Protein AF-A0A7Y3PFP6-F1 (afdb_monomer_lite)

Foldseek 3Di:
DDDDDPDDDDPDDDDPVRVVVVVVVVVVVVVVVVVVVVVVPDDDPDPPQADDAPPVQVVVVVVVDDVPWAWDGWADFPQRWIWTDTLFKIKIKHDDVQLVHPPDIAIDIDGLQFFPAWDWDDDDQKTKIFTHGPPDDDDAADCPPPDPPDDRHLSNDSRMGIHRHPVSSVSSVVVRVVSVCSSVVDPCPPDPPDDDDPPQPDLVNLVVQLVVLVVCVVVVNDDPVRSVVSNVVSVVSNVPPDPPPDDPDDDDDDDDDDDDDDDDDDDDDDDDDDPVVVVVVVVVVVVVVVVCVVVVNDDDDPDDDDDDPDDPPVVVVVVVVVVVVPPPPD

Radius of gyration: 35.99 Å; chains: 1; bounding box: 78×104×106 Å

pLDDT: mean 72.73, std 20.76, range [34.66, 98.12]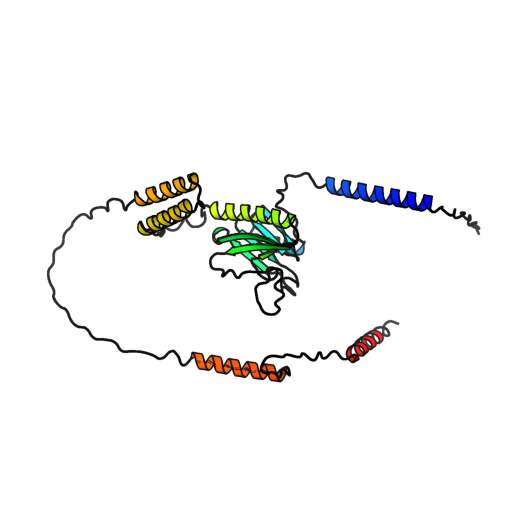

Secondary structure (DSSP, 8-state):
---------------HHHHHHHHHHHHHHHHHHHHHHHHTT--S---TTB-PPPHHHHHHHHTTSPTTPPEEEEEE-STTEEEEEESSEEEEEEEEGGGTEEEEEEEEEEEGGGEEEEEEEEETTEEEEEEEETT---PPP-TT---TT-S--TTT-TTEEEE-SHHHHHHHHHHHHHHHHHHHH----S--SS----PPPPHHHHHHHHHHHHHHHHTTSS-HHHHHHHHHHHHHHHHSPPP-PPP------------------PPPP---SSHHHHHHHHHHHHHHHHHHHHTT----SS---------TTHHHHHHHHHHGGGSS--

Structure (mmCIF, N/CA/C/O backbone):
data_AF-A0A7Y3PFP6-F1
#
_entry.id   AF-A0A7Y3PFP6-F1
#
loop_
_atom_site.group_PDB
_atom_site.id
_atom_site.type_symbol
_atom_site.label_atom_id
_atom_site.label_alt_id
_atom_site.label_comp_id
_atom_site.label_asym_id
_atom_site.label_entity_id
_atom_site.label_seq_id
_atom_site.pdbx_PDB_ins_code
_atom_site.Cartn_x
_atom_site.Cartn_y
_atom_site.Cartn_z
_atom_site.occupancy
_atom_site.B_iso_or_equiv
_atom_site.auth_seq_id
_atom_site.auth_comp_id
_atom_site.auth_asym_id
_atom_site.auth_atom_id
_atom_site.pdbx_PDB_model_num
ATOM 1 N N . MET A 1 1 ? 16.458 -67.294 -34.641 1.00 42.53 1 MET A N 1
ATOM 2 C CA . MET A 1 1 ? 17.423 -66.334 -35.210 1.00 42.53 1 MET A CA 1
ATOM 3 C C . MET A 1 1 ? 16.685 -65.600 -36.308 1.00 42.53 1 MET A C 1
ATOM 5 O O . MET A 1 1 ? 16.543 -66.150 -37.386 1.00 42.53 1 MET A O 1
ATOM 9 N N . GLU A 1 2 ? 16.108 -64.443 -35.994 1.00 51.88 2 GLU A N 1
ATOM 10 C CA . GLU A 1 2 ? 15.488 -63.566 -36.992 1.00 51.88 2 GLU A CA 1
ATOM 11 C C . GLU A 1 2 ? 16.403 -62.359 -37.168 1.00 51.88 2 GLU A C 1
ATOM 13 O O . GLU A 1 2 ? 16.615 -61.565 -36.251 1.00 51.88 2 GLU A O 1
ATOM 18 N N . GLU A 1 3 ? 17.011 -62.309 -38.342 1.00 61.97 3 GLU A N 1
ATOM 19 C CA . GLU A 1 3 ? 17.944 -61.295 -38.799 1.00 61.97 3 GLU A CA 1
ATOM 20 C C . GLU A 1 3 ? 17.140 -60.043 -39.178 1.00 61.97 3 GLU A C 1
ATOM 22 O O . GLU A 1 3 ? 16.436 -60.010 -40.187 1.00 61.97 3 GLU A O 1
ATOM 27 N N . ARG A 1 4 ? 17.168 -59.015 -38.321 1.00 58.41 4 ARG A N 1
ATOM 28 C CA . ARG A 1 4 ? 16.571 -57.711 -38.630 1.00 58.41 4 ARG A CA 1
ATOM 29 C C . ARG A 1 4 ? 17.522 -56.941 -39.538 1.00 58.41 4 ARG A C 1
ATOM 31 O O . ARG A 1 4 ? 18.512 -56.387 -39.075 1.00 58.41 4 ARG A O 1
ATOM 38 N N . THR A 1 5 ? 17.190 -56.888 -40.820 1.00 66.69 5 THR A N 1
ATOM 39 C CA . THR A 1 5 ? 17.803 -55.987 -41.797 1.00 66.69 5 THR A CA 1
ATOM 40 C C . THR A 1 5 ? 17.493 -54.535 -41.427 1.00 66.69 5 THR A C 1
ATOM 42 O O . THR A 1 5 ? 16.340 -54.102 -41.508 1.00 66.69 5 THR A O 1
ATOM 45 N N . GLU A 1 6 ? 18.510 -53.782 -41.007 1.00 60.59 6 GLU A N 1
ATOM 46 C CA . GLU A 1 6 ? 18.436 -52.329 -40.849 1.00 60.59 6 GLU A CA 1
ATOM 47 C C . GLU A 1 6 ? 18.227 -51.682 -42.223 1.00 60.59 6 GLU A C 1
ATOM 49 O O . GLU A 1 6 ? 19.121 -51.641 -43.065 1.00 60.59 6 GLU A O 1
ATOM 54 N N . ALA A 1 7 ? 17.012 -51.188 -42.464 1.00 64.31 7 ALA A N 1
ATOM 55 C CA . ALA A 1 7 ? 16.717 -50.358 -43.619 1.00 64.31 7 ALA A CA 1
ATOM 56 C C . ALA A 1 7 ? 17.412 -48.999 -43.443 1.00 64.31 7 ALA A C 1
ATOM 58 O O . ALA A 1 7 ? 17.026 -48.182 -42.603 1.00 64.31 7 ALA A O 1
ATOM 59 N N . GLU A 1 8 ? 18.451 -48.769 -44.238 1.00 61.53 8 GLU A N 1
ATOM 60 C CA . GLU A 1 8 ? 19.195 -47.517 -44.287 1.00 61.53 8 GLU A CA 1
ATOM 61 C C . GLU A 1 8 ? 18.299 -46.407 -44.860 1.00 61.53 8 GLU A C 1
ATOM 63 O O . GLU A 1 8 ? 18.022 -46.348 -46.057 1.00 61.53 8 GLU A O 1
ATOM 68 N N . ILE A 1 9 ? 17.787 -45.531 -43.990 1.00 69.00 9 ILE A N 1
ATOM 69 C CA . ILE A 1 9 ? 16.975 -44.380 -44.399 1.00 69.00 9 ILE A CA 1
ATOM 70 C C . ILE A 1 9 ? 17.924 -43.301 -44.946 1.00 69.00 9 ILE A C 1
ATOM 72 O O . ILE A 1 9 ? 18.701 -42.731 -44.168 1.00 69.00 9 ILE A O 1
ATOM 76 N N . PRO A 1 10 ? 17.864 -42.951 -46.245 1.00 67.88 10 PRO A N 1
ATOM 77 C CA . PRO A 1 10 ? 18.730 -41.924 -46.801 1.00 67.88 10 PRO A CA 1
ATOM 78 C C . PRO A 1 10 ? 18.393 -40.569 -46.173 1.00 67.88 10 PRO A C 1
ATOM 80 O O . PRO A 1 10 ? 17.305 -40.013 -46.350 1.00 67.88 10 PRO A O 1
ATOM 83 N N . ARG A 1 11 ? 19.352 -40.011 -45.427 1.00 72.44 11 ARG A N 1
ATOM 84 C CA . ARG A 1 11 ? 19.249 -38.663 -44.860 1.00 72.44 11 ARG A CA 1
ATOM 85 C C . ARG A 1 11 ? 19.341 -37.641 -45.988 1.00 72.44 11 ARG A C 1
ATOM 87 O O . ARG A 1 11 ? 20.427 -37.218 -46.381 1.00 72.44 11 ARG A O 1
ATOM 94 N N . ARG A 1 12 ? 18.184 -37.237 -46.513 1.00 83.25 12 ARG A N 1
ATOM 95 C CA . ARG A 1 12 ? 18.066 -36.147 -47.486 1.00 83.25 12 ARG A CA 1
ATOM 96 C C . ARG A 1 12 ? 18.705 -34.881 -46.902 1.00 83.25 12 ARG A C 1
ATOM 98 O O . ARG A 1 12 ? 18.262 -34.372 -45.874 1.00 83.25 12 ARG A O 1
ATOM 105 N N . ARG A 1 13 ? 19.754 -34.370 -47.558 1.00 82.94 13 ARG A N 1
ATOM 106 C CA . ARG A 1 13 ? 20.338 -33.062 -47.230 1.00 82.94 13 ARG A CA 1
ATOM 107 C C . ARG A 1 13 ? 19.332 -31.979 -47.604 1.00 82.94 13 ARG A C 1
ATOM 109 O O . ARG A 1 13 ? 19.091 -31.747 -48.785 1.00 82.94 13 ARG A O 1
ATOM 116 N N . MET A 1 14 ? 18.746 -31.346 -46.594 1.00 88.06 14 MET A N 1
ATOM 117 C CA . MET A 1 14 ? 17.908 -30.170 -46.790 1.00 88.06 14 MET A CA 1
ATOM 118 C C . MET A 1 14 ? 18.752 -28.997 -47.278 1.00 88.06 14 MET A C 1
ATOM 120 O O . MET A 1 14 ? 19.901 -28.806 -46.871 1.00 88.06 14 MET A O 1
ATOM 124 N N . THR A 1 15 ? 18.158 -28.200 -48.149 1.00 92.31 15 THR A N 1
ATOM 125 C CA . THR A 1 15 ? 18.741 -26.956 -48.631 1.00 92.31 15 THR A CA 1
ATOM 126 C C . THR A 1 15 ? 18.547 -25.838 -47.600 1.00 92.31 15 THR A C 1
ATOM 128 O O . THR A 1 15 ? 17.650 -25.870 -46.754 1.00 92.31 15 THR A O 1
ATOM 131 N N . TRP A 1 16 ? 19.387 -24.804 -47.662 1.00 81.88 16 TRP A N 1
ATOM 132 C CA . TRP A 1 16 ? 19.320 -23.669 -46.732 1.00 81.88 16 TRP A CA 1
ATOM 133 C C . TRP A 1 16 ? 17.987 -22.904 -46.772 1.00 81.88 16 TRP A C 1
ATOM 135 O O . TRP A 1 16 ? 17.598 -22.302 -45.769 1.00 81.88 16 TRP A O 1
ATOM 145 N N . SER A 1 17 ? 17.278 -22.916 -47.904 1.00 87.06 17 SER A N 1
ATOM 146 C CA . SER A 1 17 ? 15.945 -22.317 -48.027 1.00 87.06 17 SER A CA 1
ATOM 147 C C . SER A 1 17 ? 14.877 -23.125 -47.283 1.00 87.06 17 SER A C 1
ATOM 149 O O . SER A 1 17 ? 14.038 -22.520 -46.616 1.00 87.06 17 SER A O 1
ATOM 151 N N . GLU A 1 18 ? 14.949 -24.460 -47.313 1.00 91.56 18 GLU A N 1
ATOM 152 C CA . GLU A 1 18 ? 14.046 -25.353 -46.566 1.00 91.56 18 GLU A CA 1
ATOM 153 C C . GLU A 1 18 ? 14.220 -25.163 -45.048 1.00 91.56 18 GLU A C 1
ATOM 155 O O . GLU A 1 18 ? 13.238 -24.960 -44.334 1.00 91.56 18 GLU A O 1
ATOM 160 N N . ILE A 1 19 ? 15.467 -25.080 -44.565 1.00 88.69 19 ILE A N 1
ATOM 161 C CA . ILE A 1 19 ? 15.767 -24.837 -43.140 1.00 88.69 19 ILE A CA 1
ATOM 162 C C . ILE A 1 19 ? 15.199 -23.485 -42.670 1.00 88.69 19 ILE A C 1
ATOM 164 O O . ILE A 1 19 ? 14.661 -23.374 -41.565 1.00 88.69 19 ILE A O 1
ATOM 168 N N . ARG A 1 20 ? 15.293 -22.430 -43.495 1.00 87.31 20 ARG A N 1
ATOM 169 C CA . ARG A 1 20 ? 14.733 -21.109 -43.151 1.00 87.31 20 ARG A CA 1
ATOM 170 C C . ARG A 1 20 ? 13.206 -21.100 -43.143 1.00 87.31 20 ARG A C 1
ATOM 172 O O . ARG A 1 20 ? 12.628 -20.428 -42.288 1.00 87.31 20 ARG A O 1
ATOM 179 N N . ALA A 1 21 ? 12.561 -21.814 -44.064 1.00 86.25 21 ALA A N 1
ATOM 180 C CA . ALA A 1 21 ? 11.105 -21.930 -44.096 1.00 86.25 21 ALA A CA 1
ATOM 181 C C . ALA A 1 21 ? 10.583 -22.641 -42.837 1.00 86.25 21 ALA A C 1
ATOM 183 O O . ALA A 1 21 ? 9.699 -22.116 -42.160 1.00 86.25 21 ALA A O 1
ATOM 184 N N . GLU A 1 22 ? 11.222 -23.746 -42.447 1.00 86.06 22 GLU A N 1
ATOM 185 C CA . GLU A 1 22 ? 10.849 -24.517 -41.258 1.00 86.06 22 GLU A CA 1
ATOM 186 C C . GLU A 1 22 ? 11.026 -23.708 -39.957 1.00 86.06 22 GLU A C 1
ATOM 188 O O . GLU A 1 22 ? 10.175 -23.732 -39.066 1.00 86.06 22 GLU A O 1
ATOM 193 N N . GLN A 1 23 ? 12.103 -22.920 -39.849 1.00 85.50 23 GLN A N 1
ATOM 194 C CA . GLN A 1 23 ? 12.320 -22.015 -38.712 1.00 85.50 23 GLN A CA 1
ATOM 195 C C . GLN A 1 23 ? 11.260 -20.904 -38.643 1.00 85.50 23 GLN A C 1
ATOM 197 O O . GLN A 1 23 ? 10.806 -20.544 -37.553 1.00 85.50 23 GLN A O 1
ATOM 202 N N . LYS A 1 24 ? 10.831 -20.368 -39.795 1.00 86.38 24 LYS A N 1
ATOM 203 C CA . LYS A 1 24 ? 9.794 -19.328 -39.864 1.00 86.38 24 LYS A CA 1
ATOM 204 C C . LYS A 1 24 ? 8.427 -19.871 -39.438 1.00 86.38 24 LYS A C 1
ATOM 206 O O . LYS A 1 24 ? 7.719 -19.197 -38.691 1.00 86.38 24 LYS A O 1
ATOM 211 N N . GLU A 1 25 ? 8.090 -21.092 -39.844 1.00 78.75 25 GLU A N 1
ATOM 212 C CA . GLU A 1 25 ? 6.840 -21.765 -39.477 1.00 78.75 25 GLU A CA 1
ATOM 213 C C . GLU A 1 25 ? 6.802 -22.129 -37.983 1.00 78.75 25 GLU A C 1
ATOM 215 O O . GLU A 1 25 ? 5.852 -21.780 -37.276 1.00 78.75 25 GLU A O 1
ATOM 220 N N . LYS A 1 26 ? 7.899 -22.688 -37.451 1.00 78.75 26 LYS A N 1
ATOM 221 C CA . LYS A 1 26 ? 8.061 -22.948 -36.008 1.00 78.75 26 LYS A CA 1
ATOM 222 C C . LYS A 1 26 ? 7.987 -21.664 -35.172 1.00 78.75 26 LYS A C 1
ATOM 224 O O . LYS A 1 26 ? 7.444 -21.671 -34.065 1.00 78.75 26 LYS A O 1
ATOM 229 N N . GLY A 1 27 ? 8.495 -20.546 -35.695 1.00 71.62 27 GLY A N 1
ATOM 230 C CA . GLY A 1 27 ? 8.395 -19.230 -35.061 1.00 71.62 27 GLY A CA 1
ATOM 231 C C . GLY A 1 27 ? 6.968 -18.669 -35.030 1.00 71.62 27 GLY A C 1
ATOM 232 O O . GLY A 1 27 ? 6.565 -18.088 -34.019 1.00 71.62 27 GLY A O 1
ATOM 233 N N . ALA A 1 28 ? 6.191 -18.867 -36.099 1.00 68.69 28 ALA A N 1
ATOM 234 C CA . ALA A 1 28 ? 4.804 -18.412 -36.193 1.00 68.69 28 ALA A CA 1
ATOM 235 C C . ALA A 1 28 ? 3.872 -19.194 -35.250 1.00 68.69 28 ALA A C 1
ATOM 237 O O . ALA A 1 28 ? 3.124 -18.581 -34.486 1.00 68.69 28 ALA A O 1
ATOM 238 N N . ALA A 1 29 ? 3.998 -20.525 -35.201 1.00 67.06 29 ALA A N 1
ATOM 239 C CA . ALA A 1 29 ? 3.215 -21.378 -34.299 1.00 67.06 29 ALA A CA 1
ATOM 240 C C . ALA A 1 29 ? 3.488 -21.084 -32.808 1.00 67.06 29 ALA A C 1
ATOM 242 O O . ALA A 1 29 ? 2.594 -21.137 -31.964 1.00 67.06 29 ALA A O 1
ATOM 243 N N . LYS A 1 30 ? 4.726 -20.699 -32.464 1.00 63.59 30 LYS A N 1
ATOM 244 C CA . LYS A 1 30 ? 5.101 -20.339 -31.084 1.00 63.59 30 LYS A CA 1
ATOM 245 C C . LYS A 1 30 ? 4.590 -18.957 -30.654 1.00 63.59 30 LYS A C 1
ATOM 247 O O . LYS A 1 30 ? 4.540 -18.679 -29.454 1.00 63.59 30 LYS A O 1
ATOM 252 N N . ARG A 1 31 ? 4.237 -18.087 -31.609 1.00 59.62 31 ARG A N 1
ATOM 253 C CA . ARG A 1 31 ? 3.611 -16.782 -31.346 1.00 59.62 31 ARG A CA 1
ATOM 254 C C . ARG A 1 31 ? 2.101 -16.922 -31.154 1.00 59.62 31 ARG A C 1
ATOM 256 O O . ARG A 1 31 ? 1.605 -16.456 -30.135 1.00 59.62 31 ARG A O 1
ATOM 263 N N . SER A 1 32 ? 1.411 -17.671 -32.017 1.00 58.59 32 SER A N 1
ATOM 264 C CA . SER A 1 32 ? -0.041 -17.878 -31.887 1.00 58.59 32 SER A CA 1
ATOM 265 C C . SER A 1 32 ? -0.432 -18.605 -30.593 1.00 58.59 32 SER A C 1
ATOM 267 O O . SER A 1 32 ? -1.396 -18.216 -29.939 1.00 58.59 32 SER A O 1
ATOM 269 N N . GLY A 1 33 ? 0.366 -19.581 -30.139 1.00 49.84 33 GLY A N 1
ATOM 270 C CA . GLY A 1 33 ? 0.132 -20.257 -28.856 1.00 49.84 33 GLY A CA 1
ATOM 271 C C . GLY A 1 33 ? 0.347 -19.370 -27.620 1.00 49.84 33 GLY A C 1
ATOM 272 O O . GLY A 1 33 ? -0.200 -19.652 -26.556 1.00 49.84 33 GLY A O 1
ATOM 273 N N . ARG A 1 34 ? 1.127 -18.284 -27.735 1.00 51.72 34 ARG A N 1
ATOM 274 C CA . ARG A 1 34 ? 1.372 -17.344 -26.628 1.00 51.72 34 ARG A CA 1
ATOM 275 C C . ARG A 1 34 ? 0.263 -16.296 -26.515 1.00 51.72 34 ARG A C 1
ATOM 277 O O . ARG A 1 34 ? -0.056 -15.890 -25.402 1.00 51.72 34 ARG A O 1
ATOM 284 N N . ASP A 1 35 ? -0.339 -15.918 -27.640 1.00 53.06 35 ASP A N 1
ATOM 285 C CA . ASP A 1 35 ? -1.482 -15.003 -27.676 1.00 53.06 35 ASP A CA 1
ATOM 286 C C . ASP A 1 35 ? -2.789 -15.709 -27.276 1.00 53.06 35 ASP A C 1
ATOM 288 O O . ASP A 1 35 ? -3.567 -15.149 -26.507 1.00 53.06 35 ASP A O 1
ATOM 292 N N . ALA A 1 36 ? -2.979 -16.979 -27.658 1.00 53.69 36 ALA A N 1
ATOM 293 C CA . ALA A 1 36 ? -4.124 -17.780 -27.210 1.00 53.69 36 ALA A CA 1
ATOM 294 C C . ALA A 1 36 ? -4.108 -18.026 -25.688 1.00 53.69 36 ALA A C 1
ATOM 296 O O . ALA A 1 36 ? -5.114 -17.818 -25.014 1.00 53.69 36 ALA A O 1
ATOM 297 N N . LYS A 1 37 ? -2.938 -18.336 -25.107 1.00 46.47 37 LYS A N 1
ATOM 298 C CA . LYS A 1 37 ? -2.791 -18.520 -23.650 1.00 46.47 37 LYS A CA 1
ATOM 299 C C . LYS A 1 37 ? -2.910 -17.213 -22.846 1.00 46.47 37 LYS A C 1
ATOM 301 O O . LYS A 1 37 ? -3.028 -17.252 -21.627 1.00 46.47 37 LYS A O 1
ATOM 306 N N . ARG A 1 38 ? -2.859 -16.054 -23.515 1.00 44.97 38 ARG A N 1
ATOM 307 C CA . ARG A 1 38 ? -3.069 -14.726 -22.916 1.00 44.97 38 ARG A CA 1
ATOM 308 C C . ARG A 1 38 ? -4.539 -14.292 -22.958 1.00 44.97 38 ARG A C 1
ATOM 310 O O . ARG A 1 38 ? -4.932 -13.469 -22.139 1.00 44.97 38 ARG A O 1
ATOM 317 N N . ALA A 1 39 ? -5.332 -14.835 -23.879 1.00 48.38 39 ALA A N 1
ATOM 318 C CA . ALA A 1 39 ? -6.749 -14.508 -24.025 1.00 48.38 39 ALA A CA 1
ATOM 319 C C . ALA A 1 39 ? -7.667 -15.327 -23.097 1.00 48.38 39 ALA A C 1
ATOM 321 O O . ALA A 1 39 ? -8.763 -14.879 -22.784 1.00 48.38 39 ALA A O 1
ATOM 322 N N . GLU A 1 40 ? -7.222 -16.488 -22.610 1.00 43.12 40 GLU A N 1
ATOM 323 C CA . GLU A 1 40 ? -8.070 -17.415 -21.836 1.00 43.12 40 GLU A CA 1
ATOM 324 C C . GLU A 1 40 ? -8.159 -17.100 -20.324 1.00 43.12 40 GLU A C 1
ATOM 326 O O . GLU A 1 40 ? -8.869 -17.774 -19.589 1.00 43.12 40 GLU A O 1
ATOM 331 N N . HIS A 1 41 ? -7.486 -16.047 -19.845 1.00 47.38 41 HIS A N 1
ATOM 332 C CA . HIS A 1 41 ? -7.503 -15.602 -18.438 1.00 47.38 41 HIS A CA 1
ATOM 333 C C . HIS A 1 41 ? -8.266 -14.281 -18.229 1.00 47.38 41 HIS A C 1
ATOM 335 O O . HIS A 1 41 ? -7.932 -13.490 -17.351 1.00 47.38 41 HIS A O 1
ATOM 341 N N . VAL A 1 42 ? -9.270 -14.005 -19.063 1.00 46.66 42 VAL A N 1
ATOM 342 C CA . VAL A 1 42 ? -10.082 -12.783 -18.967 1.00 46.66 42 VAL A CA 1
ATOM 343 C C . VAL A 1 42 ? -11.559 -13.162 -18.984 1.00 46.66 42 VAL A C 1
ATOM 345 O O . VAL A 1 42 ? -12.235 -12.973 -19.986 1.00 46.66 42 VAL A O 1
ATOM 348 N N . ASN A 1 43 ? -12.046 -13.762 -17.895 1.00 41.59 43 ASN A N 1
ATOM 349 C CA . ASN A 1 43 ? -13.471 -13.748 -17.550 1.00 41.59 43 ASN A CA 1
ATOM 350 C C . ASN A 1 43 ? -13.712 -14.181 -16.096 1.00 41.59 43 ASN A C 1
ATOM 352 O O . ASN A 1 43 ? -13.980 -15.341 -15.799 1.00 41.59 43 ASN A O 1
ATOM 356 N N . ALA A 1 44 ? -13.629 -13.203 -15.204 1.00 39.97 44 ALA A N 1
ATOM 357 C CA . ALA A 1 44 ? -14.559 -12.950 -14.108 1.00 39.97 44 ALA A CA 1
ATOM 358 C C . ALA A 1 44 ? -14.326 -11.486 -13.708 1.00 39.97 44 ALA A C 1
ATOM 360 O O . ALA A 1 44 ? -13.251 -10.954 -13.984 1.00 39.97 44 ALA A O 1
ATOM 361 N N . GLU A 1 45 ? -15.297 -10.817 -13.098 1.00 45.28 45 GLU A N 1
ATOM 362 C CA . GLU A 1 45 ? -15.131 -9.475 -12.525 1.00 45.28 45 GLU A CA 1
ATOM 363 C C . GLU A 1 45 ? -14.151 -9.464 -11.329 1.00 45.28 45 GLU A C 1
ATOM 365 O O . GLU A 1 45 ? -14.480 -9.077 -10.209 1.00 45.28 45 GLU A O 1
ATOM 370 N N . GLU A 1 46 ? -12.913 -9.904 -11.536 1.00 51.59 46 GLU A N 1
ATOM 371 C CA . GLU A 1 46 ? -11.813 -9.609 -10.640 1.00 51.59 46 GLU A CA 1
ATOM 372 C C . GLU A 1 46 ? -11.539 -8.118 -10.768 1.00 51.59 46 GLU A C 1
ATOM 374 O O . GLU A 1 46 ? -11.067 -7.623 -11.795 1.00 51.59 46 GLU A O 1
ATOM 379 N N . SER A 1 47 ? -11.854 -7.381 -9.706 1.00 57.81 47 SER A N 1
ATOM 380 C CA . SER A 1 47 ? -11.337 -6.031 -9.547 1.00 57.81 47 SER A CA 1
ATOM 381 C C . SER A 1 47 ? -9.834 -6.070 -9.863 1.00 57.81 47 SER A C 1
ATOM 383 O O . SER A 1 47 ? -9.128 -6.877 -9.253 1.00 57.81 47 SER A O 1
ATOM 385 N N . PRO A 1 48 ? -9.306 -5.208 -10.756 1.00 68.88 48 PRO A N 1
ATOM 386 C CA . PRO A 1 48 ? -7.902 -5.234 -11.210 1.00 68.88 48 PRO A CA 1
ATOM 387 C C . PRO A 1 48 ? -6.872 -5.028 -10.081 1.00 68.88 48 PRO A C 1
ATOM 389 O O . PRO A 1 48 ? -5.664 -4.983 -10.310 1.00 68.88 48 PRO A O 1
ATOM 392 N N . LEU A 1 49 ? -7.366 -4.878 -8.856 1.00 82.31 49 LEU A N 1
ATOM 393 C CA . LEU A 1 49 ? -6.661 -4.671 -7.613 1.00 82.31 49 LEU A CA 1
ATOM 394 C C . LEU A 1 49 ? -6.426 -5.952 -6.813 1.00 82.31 49 LEU A C 1
ATOM 396 O O . LEU A 1 49 ? -5.777 -5.862 -5.777 1.00 82.31 49 LEU A O 1
ATOM 400 N N . VAL A 1 50 ? -6.916 -7.118 -7.246 1.00 89.19 50 VAL A N 1
ATOM 401 C CA . VAL A 1 50 ? -6.640 -8.402 -6.587 1.00 89.19 50 VAL A CA 1
ATOM 402 C C . VAL A 1 50 ? -5.719 -9.230 -7.474 1.00 89.19 50 VAL A C 1
ATOM 404 O O . VAL A 1 50 ? -6.131 -9.844 -8.447 1.00 89.19 50 VAL A O 1
ATOM 407 N N . VAL A 1 51 ? -4.435 -9.226 -7.133 1.00 89.25 51 VAL A N 1
ATOM 408 C CA . VAL A 1 51 ? -3.385 -9.996 -7.799 1.00 89.25 51 VAL A CA 1
ATOM 409 C C . VAL A 1 51 ? -2.852 -11.040 -6.825 1.00 89.25 51 VAL A C 1
ATOM 411 O O . VAL A 1 51 ? -2.629 -10.746 -5.650 1.00 89.25 51 VAL A O 1
ATOM 414 N N . THR A 1 52 ? -2.592 -12.251 -7.318 1.00 91.62 52 THR A N 1
ATOM 415 C CA . THR A 1 52 ? -1.943 -13.314 -6.538 1.00 91.62 52 THR A CA 1
ATOM 416 C C . THR A 1 52 ? -0.552 -12.873 -6.074 1.00 91.62 52 THR A C 1
ATOM 418 O O . THR A 1 52 ? 0.322 -12.521 -6.880 1.00 91.62 52 THR A O 1
ATOM 421 N N . LEU A 1 53 ? -0.328 -12.885 -4.760 1.00 94.31 53 LEU A N 1
ATOM 422 C CA . LEU A 1 53 ? 0.983 -12.642 -4.170 1.00 94.31 53 LEU A CA 1
ATOM 423 C C . LEU A 1 53 ? 1.860 -13.902 -4.316 1.00 94.31 53 LEU A C 1
ATOM 425 O O . LEU A 1 53 ? 1.356 -14.999 -4.536 1.00 94.31 53 LEU A O 1
ATOM 429 N N . PRO A 1 54 ? 3.196 -13.792 -4.212 1.00 93.50 54 PRO A N 1
ATOM 430 C CA . PRO A 1 54 ? 4.052 -14.973 -4.109 1.00 93.50 54 PRO A CA 1
ATOM 431 C C . PRO A 1 54 ? 3.601 -15.887 -2.958 1.00 93.50 54 PRO A C 1
ATOM 433 O O . PRO A 1 54 ? 3.316 -15.371 -1.881 1.00 93.50 54 PRO A O 1
ATOM 436 N N . ASP A 1 55 ? 3.638 -17.211 -3.139 1.00 94.31 55 ASP A N 1
ATOM 437 C CA . ASP A 1 55 ? 3.066 -18.209 -2.209 1.00 94.31 55 ASP A CA 1
ATOM 438 C C . ASP A 1 55 ? 3.410 -17.959 -0.739 1.00 94.31 55 ASP A C 1
ATOM 440 O O . ASP A 1 55 ? 2.580 -18.072 0.154 1.00 94.31 55 ASP A O 1
ATOM 444 N N . LYS A 1 56 ? 4.658 -17.570 -0.470 1.00 93.62 56 LYS A N 1
ATOM 445 C CA . LYS A 1 56 ? 5.121 -17.337 0.900 1.00 93.62 56 LYS A CA 1
ATOM 446 C C . LYS A 1 56 ? 4.573 -16.049 1.525 1.00 93.62 56 LYS A C 1
ATOM 448 O O . LYS A 1 56 ? 4.541 -15.939 2.751 1.00 93.62 56 LYS A O 1
ATOM 453 N N . LEU A 1 57 ? 4.220 -15.060 0.704 1.00 95.06 57 LEU A N 1
ATOM 454 C CA . LEU A 1 57 ? 3.498 -13.871 1.150 1.00 95.06 57 LEU A CA 1
ATOM 455 C C . LEU A 1 57 ? 2.015 -14.185 1.341 1.00 95.06 57 LEU A C 1
ATOM 457 O O . LEU A 1 57 ? 1.486 -13.740 2.347 1.00 95.06 57 LEU A O 1
ATOM 461 N N . GLU A 1 58 ? 1.387 -14.983 0.466 1.00 96.62 58 GLU A N 1
ATOM 462 C CA . GLU A 1 58 ? -0.002 -15.446 0.671 1.00 96.62 58 GLU A CA 1
ATOM 463 C C . GLU A 1 58 ? -0.117 -16.224 1.988 1.00 96.62 58 GLU A C 1
ATOM 465 O O . GLU A 1 58 ? -0.852 -15.813 2.870 1.00 96.62 58 GLU A O 1
ATOM 470 N N . GLN A 1 59 ? 0.748 -17.218 2.226 1.00 96.19 59 GLN A N 1
ATOM 471 C CA . GLN A 1 59 ? 0.800 -17.944 3.508 1.00 96.19 59 GLN A CA 1
ATOM 472 C C . GLN A 1 59 ? 1.003 -17.027 4.722 1.00 96.19 59 GLN A C 1
ATOM 474 O O . GLN A 1 59 ? 0.602 -17.346 5.841 1.00 96.19 59 GLN A O 1
ATOM 479 N N . THR A 1 60 ? 1.703 -15.907 4.532 1.00 96.06 60 THR A N 1
ATOM 480 C CA . THR A 1 60 ? 1.873 -14.920 5.598 1.00 96.06 60 THR A CA 1
ATOM 481 C C . THR A 1 60 ? 0.606 -14.108 5.794 1.00 96.06 60 THR A C 1
ATOM 483 O O . THR A 1 60 ? 0.212 -13.917 6.936 1.00 96.06 60 THR A O 1
ATOM 486 N N . LEU A 1 61 ? -0.016 -13.653 4.709 1.00 97.25 61 LEU A N 1
ATOM 487 C CA . LEU A 1 61 ? -1.270 -12.920 4.736 1.00 97.25 61 LEU A CA 1
ATOM 488 C C . LEU A 1 61 ? -2.370 -13.761 5.388 1.00 97.25 61 LEU A C 1
ATOM 490 O O . LEU A 1 61 ? -2.970 -13.301 6.350 1.00 97.25 61 LEU A O 1
ATOM 494 N N . ASP A 1 62 ? -2.548 -15.007 4.957 1.00 97.12 62 ASP A N 1
ATOM 495 C CA . ASP A 1 62 ? -3.558 -15.931 5.483 1.00 97.12 62 ASP A CA 1
ATOM 496 C C . ASP A 1 62 ? -3.411 -16.148 6.995 1.00 97.12 62 ASP A C 1
ATOM 498 O O . ASP A 1 62 ? -4.398 -16.202 7.720 1.00 97.12 62 ASP A O 1
ATOM 502 N N . GLY A 1 63 ? -2.172 -16.212 7.498 1.00 97.12 63 GLY A N 1
ATOM 503 C CA . GLY A 1 63 ? -1.900 -16.329 8.933 1.00 97.12 63 GLY A CA 1
ATOM 504 C C . GLY A 1 63 ? -2.089 -15.034 9.734 1.00 97.12 63 GLY A C 1
ATOM 505 O O . GLY A 1 63 ? -2.048 -15.080 10.961 1.00 97.12 63 GLY A O 1
ATOM 506 N N . LEU A 1 64 ? -2.244 -13.885 9.069 1.00 97.00 64 LEU A N 1
ATOM 507 C CA . LEU A 1 64 ? -2.473 -12.583 9.703 1.00 97.00 64 LEU A CA 1
ATOM 508 C C . LEU A 1 64 ? -3.948 -12.187 9.731 1.00 97.00 64 LEU A C 1
ATOM 510 O O . LEU A 1 64 ? -4.320 -11.384 10.590 1.00 97.00 64 LEU A O 1
ATOM 514 N N . LEU A 1 65 ? -4.753 -12.690 8.793 1.00 97.75 65 LEU A N 1
ATOM 515 C CA . LEU A 1 65 ? -6.165 -12.340 8.672 1.00 97.75 65 LEU A CA 1
ATOM 516 C C . LEU A 1 65 ? -6.964 -12.873 9.864 1.00 97.75 65 LEU A C 1
ATOM 518 O O . LEU A 1 65 ? -6.856 -14.041 10.240 1.00 97.75 65 LEU A O 1
ATOM 522 N N . ALA A 1 66 ? -7.781 -12.007 10.458 1.00 95.75 66 ALA A N 1
ATOM 523 C CA . ALA A 1 66 ? -8.753 -12.432 11.453 1.00 95.75 66 ALA A CA 1
ATOM 524 C C . ALA A 1 66 ? -9.873 -13.260 10.787 1.00 95.75 66 ALA A C 1
ATOM 526 O O . ALA A 1 66 ? -10.149 -13.085 9.596 1.00 95.75 66 ALA A O 1
ATOM 527 N N . PRO A 1 67 ? -10.562 -14.146 11.528 1.00 96.19 67 PRO A N 1
ATOM 528 C CA . PRO A 1 67 ? -11.714 -14.863 10.993 1.00 96.19 67 PRO A CA 1
ATOM 529 C C . PRO A 1 67 ? -12.769 -13.892 10.448 1.00 96.19 67 PRO A C 1
ATOM 531 O O . PRO A 1 67 ? -13.270 -13.042 11.180 1.00 96.19 67 PRO A O 1
ATOM 534 N N . GLY A 1 68 ? -13.101 -14.023 9.162 1.00 94.75 68 GLY A N 1
ATOM 535 C CA . GLY A 1 68 ? -14.068 -13.155 8.482 1.00 94.75 68 GLY A CA 1
ATOM 536 C C . GLY A 1 68 ? -13.518 -11.811 7.989 1.00 94.75 68 GLY A C 1
ATOM 537 O O . GLY A 1 68 ? -14.283 -11.052 7.405 1.00 94.75 68 GLY A O 1
ATOM 538 N N . GLU A 1 69 ? -12.226 -11.519 8.176 1.00 95.81 69 GLU A N 1
ATOM 539 C CA . GLU A 1 69 ? -11.582 -10.330 7.603 1.00 95.81 69 GLU A CA 1
ATOM 540 C C . GLU A 1 69 ? -11.529 -10.450 6.070 1.00 95.81 69 GLU A C 1
ATOM 542 O O . GLU A 1 69 ? -11.024 -11.437 5.526 1.00 95.81 69 GLU A O 1
ATOM 547 N N . ILE A 1 70 ? -12.065 -9.453 5.359 1.00 95.31 70 ILE A N 1
ATOM 548 C CA . ILE A 1 70 ? -12.216 -9.501 3.897 1.00 95.31 70 ILE A CA 1
ATOM 549 C C . ILE A 1 70 ? -11.090 -8.712 3.243 1.00 95.31 70 ILE A C 1
ATOM 551 O O . ILE A 1 70 ? -10.901 -7.531 3.523 1.00 95.31 70 ILE A O 1
ATOM 555 N N . VAL A 1 71 ? -10.369 -9.335 2.310 1.00 96.75 71 VAL A N 1
ATOM 556 C CA . VAL A 1 71 ? -9.338 -8.656 1.516 1.00 96.75 71 VAL A CA 1
ATOM 557 C C . VAL A 1 71 ? -9.953 -8.049 0.257 1.00 96.75 71 VAL A C 1
ATOM 559 O O . VAL A 1 71 ? -10.474 -8.765 -0.593 1.00 96.75 71 VAL A O 1
ATOM 562 N N . HIS A 1 72 ? -9.856 -6.729 0.112 1.00 95.81 72 HIS A N 1
ATOM 563 C CA . HIS A 1 72 ? -10.385 -5.988 -1.036 1.00 95.81 72 HIS A CA 1
ATOM 564 C C . HIS A 1 72 ? -9.326 -5.689 -2.103 1.00 95.81 72 HIS A C 1
ATOM 566 O O . HIS A 1 72 ? -9.642 -5.609 -3.287 1.00 95.81 72 HIS A O 1
ATOM 572 N N . VAL A 1 73 ? -8.070 -5.504 -1.691 1.00 97.31 73 VAL A N 1
ATOM 573 C CA . VAL A 1 73 ? -6.944 -5.213 -2.590 1.00 97.31 73 VAL A CA 1
ATOM 574 C C . VAL A 1 73 ? -5.783 -6.125 -2.227 1.00 97.31 73 VAL A C 1
ATOM 576 O O . VAL A 1 73 ? -5.441 -6.239 -1.052 1.00 97.31 73 VAL A O 1
ATOM 579 N N . LYS A 1 74 ? -5.150 -6.728 -3.234 1.00 97.50 74 LYS A N 1
ATOM 580 C CA . LYS A 1 74 ? -3.870 -7.436 -3.150 1.00 97.50 74 LYS A CA 1
ATOM 581 C C . LYS A 1 74 ? -2.985 -7.017 -4.312 1.00 97.50 74 LYS A C 1
ATOM 583 O O . LYS A 1 74 ? -3.281 -7.327 -5.459 1.00 97.50 74 LYS A O 1
ATOM 588 N N . LEU A 1 75 ? -1.876 -6.344 -4.034 1.00 97.25 75 LEU A N 1
ATOM 589 C CA . LEU A 1 75 ? -0.942 -5.903 -5.067 1.00 97.25 75 LEU A CA 1
ATOM 590 C C . LEU A 1 75 ? 0.464 -6.412 -4.796 1.00 97.25 75 LEU A C 1
ATOM 592 O O . LEU A 1 75 ? 0.999 -6.296 -3.695 1.00 97.25 75 LEU A O 1
ATOM 596 N N . LYS A 1 76 ? 1.097 -6.927 -5.847 1.00 96.81 76 LYS A N 1
ATOM 597 C CA . LYS A 1 76 ? 2.488 -7.368 -5.814 1.00 96.81 76 LYS A CA 1
ATOM 598 C C . LYS A 1 76 ? 3.429 -6.208 -6.143 1.00 96.81 76 LYS A C 1
ATOM 600 O O . LYS A 1 76 ? 3.352 -5.630 -7.2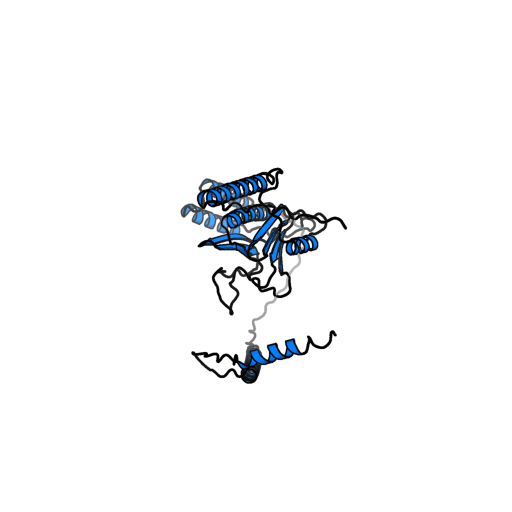29 1.00 96.81 76 LYS A O 1
ATOM 605 N N . GLY A 1 77 ? 4.359 -5.929 -5.233 1.00 94.75 77 GLY A N 1
ATOM 606 C CA . GLY A 1 77 ? 5.484 -5.022 -5.451 1.00 94.75 77 GLY A CA 1
ATOM 607 C C . GLY A 1 77 ? 6.705 -5.712 -6.070 1.00 94.75 77 GLY A C 1
ATOM 608 O O . GLY A 1 77 ? 6.669 -6.875 -6.485 1.00 94.75 77 GLY A O 1
ATOM 609 N N . ALA A 1 78 ? 7.822 -4.993 -6.130 1.00 92.62 78 ALA A N 1
ATOM 610 C CA . ALA A 1 78 ? 9.125 -5.560 -6.461 1.00 92.62 78 ALA A CA 1
ATOM 611 C C . ALA A 1 78 ? 9.699 -6.366 -5.276 1.00 92.62 78 ALA A C 1
ATOM 613 O O . ALA A 1 78 ? 9.204 -6.297 -4.156 1.00 92.62 78 ALA A O 1
ATOM 614 N N . PHE A 1 79 ? 10.749 -7.156 -5.524 1.00 90.25 79 PHE A N 1
ATOM 615 C CA . PHE A 1 79 ? 11.567 -7.804 -4.481 1.00 90.25 79 PHE A CA 1
ATOM 616 C C . PHE A 1 79 ? 10.800 -8.597 -3.404 1.00 90.25 79 PHE A C 1
ATOM 618 O O . PHE A 1 79 ? 11.155 -8.533 -2.235 1.00 90.25 79 PHE A O 1
ATOM 625 N N . GLN A 1 80 ? 9.768 -9.360 -3.787 1.00 93.06 80 GLN A N 1
ATOM 626 C CA . GLN A 1 80 ? 8.937 -10.135 -2.844 1.00 93.06 80 GLN A CA 1
ATOM 627 C C . GLN A 1 80 ? 8.286 -9.263 -1.757 1.00 93.06 80 GLN A C 1
ATOM 629 O O . GLN A 1 80 ? 8.208 -9.643 -0.589 1.00 93.06 80 GLN A O 1
ATOM 634 N N . GLN A 1 81 ? 7.792 -8.100 -2.171 1.00 95.56 81 GLN A N 1
ATOM 635 C CA . GLN A 1 81 ? 6.955 -7.229 -1.360 1.00 95.56 81 GLN A CA 1
ATOM 636 C C . GLN A 1 81 ? 5.505 -7.283 -1.854 1.00 95.56 81 GLN A C 1
ATOM 638 O O . GLN A 1 81 ? 5.247 -7.562 -3.030 1.00 95.56 81 GLN A O 1
ATOM 643 N N . GLY A 1 82 ? 4.554 -7.001 -0.971 1.00 97.19 82 GLY A N 1
ATOM 644 C CA . GLY A 1 82 ? 3.133 -6.987 -1.293 1.00 97.19 82 GLY A CA 1
ATOM 645 C C . GLY A 1 82 ? 2.350 -6.014 -0.423 1.00 97.19 82 GLY A C 1
ATOM 646 O O . GLY A 1 82 ? 2.756 -5.706 0.695 1.00 97.19 82 GLY A O 1
ATOM 647 N N . LEU A 1 83 ? 1.231 -5.542 -0.960 1.00 98.06 83 LEU A N 1
ATOM 648 C CA . LEU A 1 83 ? 0.219 -4.755 -0.267 1.00 98.06 83 LEU A CA 1
ATOM 649 C C . LEU A 1 83 ? -1.061 -5.580 -0.202 1.00 98.06 83 LEU A C 1
ATOM 651 O O . LEU A 1 83 ? -1.495 -6.102 -1.227 1.00 98.06 83 LEU A O 1
ATOM 655 N N . ALA A 1 84 ? -1.681 -5.638 0.967 1.00 98.12 84 ALA A N 1
ATOM 656 C CA . ALA A 1 84 ? -3.055 -6.073 1.128 1.00 98.12 84 ALA A CA 1
ATOM 657 C C . ALA A 1 84 ? -3.861 -4.965 1.816 1.00 98.12 84 ALA A C 1
ATOM 659 O O . ALA A 1 84 ? -3.385 -4.324 2.754 1.00 98.12 84 ALA A O 1
ATOM 660 N N . CYS A 1 85 ? -5.075 -4.716 1.343 1.00 97.81 85 CYS A N 1
ATOM 661 C CA . CYS A 1 85 ? -6.024 -3.819 1.993 1.00 97.81 85 CYS A CA 1
ATOM 662 C C . CYS A 1 85 ? -7.260 -4.627 2.355 1.00 97.81 85 CYS A C 1
ATOM 664 O O . CYS A 1 85 ? -7.906 -5.188 1.464 1.00 97.81 85 CYS A O 1
ATOM 666 N N . THR A 1 86 ? -7.555 -4.704 3.647 1.00 97.56 86 THR A N 1
ATOM 667 C CA . THR A 1 86 ? -8.714 -5.424 4.165 1.00 97.56 86 THR A CA 1
ATOM 668 C C . THR A 1 86 ? -9.875 -4.469 4.412 1.00 97.56 86 THR A C 1
ATOM 670 O O . THR A 1 86 ? -9.833 -3.297 4.039 1.00 97.56 86 THR A O 1
ATOM 673 N N . ASP A 1 87 ? -10.951 -4.955 5.006 1.00 95.62 87 ASP A N 1
ATOM 674 C CA . ASP A 1 87 ? -12.033 -4.128 5.517 1.00 95.62 87 ASP A CA 1
ATOM 675 C C . ASP A 1 87 ? -11.612 -3.294 6.742 1.00 95.62 87 ASP A C 1
ATOM 677 O O . ASP A 1 87 ? -12.175 -2.219 6.960 1.00 95.62 87 ASP A O 1
ATOM 681 N N . THR A 1 88 ? -10.588 -3.725 7.493 1.00 96.25 88 THR A N 1
ATOM 682 C CA . THR A 1 88 ? -10.183 -3.092 8.764 1.00 96.25 88 THR A CA 1
ATOM 683 C C . THR A 1 88 ? -8.825 -2.379 8.735 1.00 96.25 88 THR A C 1
ATOM 685 O O . THR A 1 88 ? -8.616 -1.421 9.489 1.00 96.25 88 THR A O 1
ATOM 688 N N . ARG A 1 89 ? -7.883 -2.806 7.883 1.00 97.06 89 ARG A N 1
ATOM 689 C CA . ARG A 1 89 ? -6.496 -2.312 7.911 1.00 97.06 89 ARG A CA 1
ATOM 690 C C . ARG A 1 89 ? -5.759 -2.449 6.581 1.00 97.06 89 ARG A C 1
ATOM 692 O O . ARG A 1 89 ? -6.118 -3.217 5.693 1.00 97.06 89 ARG A O 1
ATOM 699 N N . VAL A 1 90 ? -4.656 -1.716 6.481 1.00 97.94 90 VAL A N 1
ATOM 700 C CA . VAL A 1 90 ? -3.652 -1.865 5.424 1.00 97.94 90 VAL A CA 1
ATOM 701 C C . VAL A 1 90 ? -2.512 -2.733 5.945 1.00 97.94 90 VAL A C 1
ATOM 703 O O . VAL A 1 90 ? -2.038 -2.519 7.059 1.00 97.94 90 VAL A O 1
ATOM 706 N N . ILE A 1 91 ? -2.055 -3.693 5.144 1.00 98.06 91 ILE A N 1
ATOM 707 C CA . ILE A 1 91 ? -0.971 -4.620 5.476 1.00 98.06 91 ILE A CA 1
ATOM 708 C C . ILE A 1 91 ? 0.084 -4.555 4.367 1.00 98.06 91 ILE A C 1
ATOM 710 O O . ILE A 1 91 ? -0.199 -4.811 3.199 1.00 98.06 91 ILE A O 1
ATOM 714 N N . ILE A 1 92 ? 1.318 -4.232 4.735 1.00 97.56 92 ILE A N 1
ATOM 715 C CA . ILE A 1 92 ? 2.502 -4.301 3.882 1.00 97.56 92 ILE A CA 1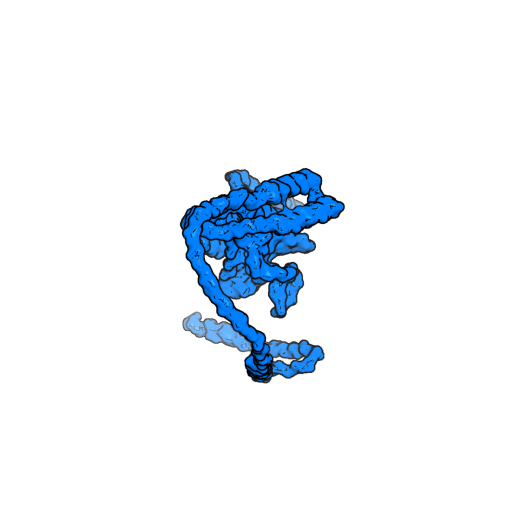
ATOM 716 C C . ILE A 1 92 ? 3.304 -5.529 4.298 1.00 97.56 92 ILE A C 1
ATOM 718 O O . ILE A 1 92 ? 3.666 -5.696 5.462 1.00 97.56 92 ILE A O 1
ATOM 722 N N . LEU A 1 93 ? 3.586 -6.390 3.328 1.00 96.94 93 LEU A N 1
ATOM 723 C CA . LEU A 1 93 ? 4.314 -7.637 3.507 1.00 96.94 93 LEU A CA 1
ATOM 724 C C . LEU A 1 93 ? 5.655 -7.530 2.795 1.00 96.94 93 LEU A C 1
ATOM 726 O O . LEU A 1 93 ? 5.707 -7.182 1.614 1.00 96.94 93 LEU A O 1
ATOM 730 N N . LYS A 1 94 ? 6.739 -7.873 3.485 1.00 94.94 94 LYS A N 1
ATOM 731 C CA . LYS A 1 94 ? 8.083 -7.881 2.909 1.00 94.94 94 LYS A CA 1
ATOM 732 C C . LYS A 1 94 ? 8.812 -9.170 3.207 1.00 94.94 94 LYS A C 1
ATOM 734 O O . LYS A 1 94 ? 8.741 -9.725 4.305 1.00 94.94 94 LYS A O 1
ATOM 739 N N . ARG A 1 95 ? 9.583 -9.617 2.223 1.00 92.31 95 ARG A N 1
ATOM 740 C CA . ARG A 1 95 ? 10.455 -10.771 2.360 1.00 92.31 95 ARG A CA 1
ATOM 741 C C . ARG A 1 95 ? 11.715 -10.604 1.525 1.00 92.31 95 ARG A C 1
ATOM 743 O O . ARG A 1 95 ? 11.687 -10.051 0.433 1.00 92.31 95 ARG A O 1
ATOM 750 N N . GLY A 1 96 ? 12.792 -11.218 2.003 1.00 85.12 96 GLY A N 1
ATOM 751 C CA . GLY A 1 96 ? 13.984 -11.478 1.215 1.00 85.12 96 GLY A CA 1
ATOM 752 C C . GLY A 1 96 ? 15.160 -10.582 1.573 1.00 85.12 96 GLY A C 1
ATOM 753 O O . GLY A 1 96 ? 15.054 -9.588 2.287 1.00 85.12 96 GLY A O 1
ATOM 754 N N . TYR A 1 97 ? 16.320 -10.958 1.039 1.00 80.19 97 TYR A N 1
ATOM 755 C CA . TYR A 1 97 ? 17.589 -10.312 1.360 1.00 80.19 97 TYR A CA 1
ATOM 756 C C . TYR A 1 97 ? 17.610 -8.818 1.007 1.00 80.19 97 TYR A C 1
ATOM 758 O O . TYR A 1 97 ? 18.104 -8.006 1.782 1.00 80.19 97 TYR A O 1
ATOM 766 N N . MET A 1 98 ? 17.008 -8.449 -0.130 1.00 77.94 98 MET A N 1
ATOM 767 C CA . MET A 1 98 ? 16.947 -7.060 -0.604 1.00 77.94 98 MET A CA 1
ATOM 768 C C . MET A 1 98 ? 16.141 -6.143 0.320 1.00 77.94 98 MET A C 1
ATOM 770 O O . MET A 1 98 ? 16.365 -4.941 0.323 1.00 77.94 98 MET A O 1
ATOM 774 N N . THR A 1 99 ? 15.235 -6.690 1.133 1.00 75.19 99 THR A N 1
ATOM 775 C CA . THR A 1 99 ? 14.463 -5.914 2.113 1.00 75.19 99 THR A CA 1
ATOM 776 C C . THR A 1 99 ? 15.113 -5.919 3.498 1.00 75.19 99 THR A C 1
ATOM 778 O O . THR A 1 99 ? 14.464 -5.555 4.472 1.00 75.19 99 THR A O 1
ATOM 781 N N . GLY A 1 100 ? 16.361 -6.392 3.616 1.00 73.38 100 GLY A N 1
ATOM 782 C CA . GLY A 1 100 ? 17.063 -6.558 4.892 1.00 73.38 100 GLY A CA 1
ATOM 783 C C . GLY A 1 100 ? 16.620 -7.781 5.705 1.00 73.38 100 GLY A C 1
ATOM 784 O O . GLY A 1 100 ? 17.116 -7.993 6.807 1.00 73.38 100 GLY A O 1
ATOM 785 N N . GLN A 1 101 ? 15.728 -8.618 5.165 1.00 76.94 101 GLN A N 1
ATOM 786 C CA . GLN A 1 101 ? 15.140 -9.757 5.872 1.00 76.94 101 GLN A CA 1
ATOM 787 C C . GLN A 1 101 ? 15.845 -11.057 5.465 1.00 76.94 101 GLN A C 1
ATOM 789 O O . GLN A 1 101 ? 15.333 -11.850 4.672 1.00 76.94 101 GLN A O 1
ATOM 794 N N . LEU A 1 102 ? 17.058 -11.258 5.992 1.00 59.78 102 LEU A N 1
ATOM 795 C CA . LEU A 1 102 ? 17.932 -12.399 5.676 1.00 59.78 102 LEU A CA 1
ATOM 796 C C . LEU A 1 102 ? 17.280 -13.768 5.951 1.00 59.78 102 LEU A C 1
ATOM 798 O O . LEU A 1 102 ? 17.473 -14.691 5.164 1.00 59.78 102 LEU A O 1
ATOM 802 N N . PHE A 1 103 ? 16.475 -13.889 7.012 1.00 63.44 103 PHE A N 1
ATOM 803 C CA . PHE A 1 103 ? 15.819 -15.145 7.414 1.00 63.44 103 PHE A CA 1
ATOM 804 C C . PHE A 1 103 ? 14.417 -14.932 8.000 1.00 63.44 103 PHE A C 1
ATOM 806 O O . PHE A 1 103 ? 14.007 -15.614 8.934 1.00 63.44 103 PHE A O 1
ATOM 813 N N . GLY A 1 104 ? 13.662 -13.982 7.450 1.00 80.50 104 GLY A N 1
ATOM 814 C CA . GLY A 1 104 ? 12.386 -13.591 8.035 1.00 80.50 104 GLY A CA 1
ATOM 815 C C . GLY A 1 104 ? 11.378 -13.043 7.041 1.00 80.50 104 GLY A C 1
ATOM 816 O O . GLY A 1 104 ? 11.584 -13.013 5.824 1.00 80.50 104 GLY A O 1
ATOM 817 N N . ARG A 1 105 ? 10.261 -12.629 7.619 1.00 87.94 105 ARG A N 1
ATOM 818 C CA . ARG A 1 105 ? 9.205 -11.852 6.989 1.00 87.94 105 ARG A CA 1
ATOM 819 C C . ARG A 1 105 ? 8.993 -10.627 7.858 1.00 87.94 105 ARG A C 1
ATOM 821 O O . ARG A 1 105 ? 9.005 -10.749 9.079 1.00 87.94 105 ARG A O 1
ATOM 828 N N . ASP A 1 106 ? 8.828 -9.487 7.217 1.00 91.00 106 ASP A N 1
ATOM 829 C CA . ASP A 1 106 ? 8.479 -8.246 7.887 1.00 91.00 106 ASP A CA 1
ATOM 830 C C . ASP A 1 106 ? 7.054 -7.873 7.493 1.00 91.00 106 ASP A C 1
ATOM 832 O O . ASP A 1 106 ? 6.658 -8.006 6.329 1.00 91.00 106 ASP A O 1
ATOM 836 N N . VAL A 1 107 ? 6.269 -7.504 8.495 1.00 94.88 107 VAL A N 1
ATOM 837 C CA . VAL A 1 107 ? 4.839 -7.244 8.376 1.00 94.88 107 VAL A CA 1
ATOM 838 C C . VAL A 1 107 ? 4.587 -5.901 9.024 1.00 94.88 107 VAL A C 1
ATOM 840 O O . VAL A 1 107 ? 4.742 -5.742 10.232 1.00 94.88 107 VAL A O 1
ATOM 843 N N . PHE A 1 108 ? 4.155 -4.947 8.213 1.00 95.12 108 PHE A N 1
ATOM 844 C CA . PHE A 1 108 ? 3.774 -3.628 8.676 1.00 95.12 108 PHE A CA 1
ATOM 845 C C . PHE A 1 108 ? 2.278 -3.444 8.455 1.00 95.12 108 PHE A C 1
ATOM 847 O O . PHE A 1 108 ? 1.810 -3.417 7.321 1.00 95.12 108 PHE A O 1
ATOM 854 N N . GLN A 1 109 ? 1.515 -3.345 9.539 1.00 95.88 109 GLN A N 1
ATOM 855 C CA . GLN A 1 109 ? 0.058 -3.244 9.496 1.00 95.88 109 GLN A CA 1
ATOM 856 C C . GLN A 1 109 ? -0.416 -1.960 10.165 1.00 95.88 109 GLN A C 1
ATOM 858 O O . GLN A 1 109 ? 0.101 -1.579 11.214 1.00 95.88 109 GLN A O 1
ATOM 863 N N . PHE A 1 110 ? -1.417 -1.312 9.575 1.00 95.25 110 PHE A N 1
ATOM 864 C CA . PHE A 1 110 ? -1.967 -0.062 10.084 1.00 95.25 110 PHE A CA 1
ATOM 865 C C . PHE A 1 110 ? -3.493 -0.028 9.939 1.00 95.25 110 PHE A C 1
ATOM 867 O O . PHE A 1 110 ? -3.992 -0.179 8.820 1.00 95.25 110 PHE A O 1
ATOM 874 N N . PRO A 1 111 ? -4.251 0.185 11.033 1.00 95.88 111 PRO A N 1
ATOM 875 C CA . PRO A 1 111 ? -5.682 0.463 10.945 1.00 95.88 111 PRO A CA 1
ATOM 876 C C . PRO A 1 111 ? -5.930 1.718 10.110 1.00 95.88 111 PRO A C 1
ATOM 878 O O . PRO A 1 111 ? -5.172 2.685 10.227 1.00 95.88 111 PRO A O 1
ATOM 881 N N . TYR A 1 112 ? -7.012 1.741 9.328 1.00 96.19 112 TYR A N 1
ATOM 882 C CA . TYR A 1 112 ? -7.344 2.904 8.492 1.00 96.19 112 TYR A CA 1
ATOM 883 C C . TYR A 1 112 ? -7.441 4.205 9.292 1.00 96.19 112 TYR A C 1
ATOM 885 O O . TYR A 1 112 ? -6.965 5.234 8.829 1.00 96.19 112 TYR A O 1
ATOM 893 N N . ALA A 1 113 ? -7.962 4.146 10.520 1.00 93.31 113 ALA A N 1
ATOM 894 C CA . ALA A 1 113 ? -8.086 5.306 11.405 1.00 93.31 113 ALA A CA 1
ATOM 895 C C . ALA A 1 113 ? -6.748 6.004 11.718 1.00 93.31 113 ALA A C 1
ATOM 897 O O . ALA A 1 113 ? -6.739 7.187 12.041 1.00 93.31 113 ALA A O 1
ATOM 898 N N . ASN A 1 114 ? -5.623 5.291 11.609 1.00 93.94 114 ASN A N 1
ATOM 899 C CA . ASN A 1 114 ? -4.306 5.830 11.938 1.00 93.94 114 ASN A CA 1
ATOM 900 C C . ASN A 1 114 ? -3.476 6.168 10.683 1.00 93.94 114 ASN A C 1
ATOM 902 O O . ASN A 1 114 ? -2.327 6.608 10.796 1.00 93.94 114 ASN A O 1
ATOM 906 N N . VAL A 1 115 ? -4.022 5.943 9.483 1.00 95.19 115 VAL A N 1
ATOM 907 C CA . VAL A 1 115 ? -3.364 6.294 8.222 1.00 95.19 115 VAL A CA 1
ATOM 908 C C . VAL A 1 115 ? -3.524 7.794 7.984 1.00 95.19 115 VAL A C 1
ATOM 910 O O . VAL A 1 115 ? -4.629 8.298 7.819 1.00 95.19 115 VAL A O 1
ATOM 913 N N . ALA A 1 116 ? -2.400 8.505 7.930 1.00 94.62 116 ALA A N 1
ATOM 914 C CA . ALA A 1 116 ? -2.352 9.931 7.614 1.00 94.62 116 ALA A CA 1
ATOM 915 C C . ALA A 1 116 ? -2.359 10.192 6.097 1.00 94.62 116 ALA A C 1
ATOM 917 O O . ALA A 1 116 ? -2.763 11.259 5.645 1.00 94.62 116 ALA A O 1
ATOM 918 N N . GLY A 1 117 ? -1.890 9.233 5.296 1.00 95.25 117 GLY A N 1
ATOM 919 C CA . GLY A 1 117 ? -1.895 9.343 3.842 1.00 95.25 117 GLY A CA 1
ATOM 920 C C . GLY A 1 117 ? -1.257 8.143 3.153 1.00 95.25 117 GLY A C 1
ATOM 921 O O . GLY A 1 117 ? -0.544 7.363 3.777 1.00 95.25 117 GLY A O 1
ATOM 922 N N . ALA A 1 118 ? -1.474 8.012 1.849 1.00 96.81 118 ALA A N 1
ATOM 923 C CA . ALA A 1 118 ? -0.811 7.017 1.013 1.00 96.81 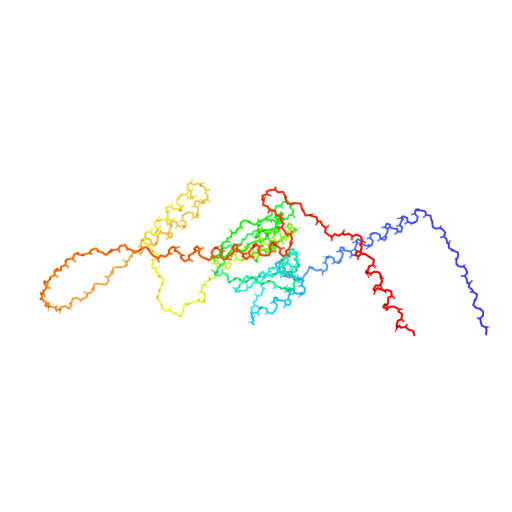118 ALA A CA 1
ATOM 924 C C . ALA A 1 118 ? -0.399 7.659 -0.314 1.00 96.81 118 ALA A C 1
ATOM 926 O O . ALA A 1 118 ? -1.202 8.347 -0.943 1.00 96.81 118 ALA A O 1
ATOM 927 N N . GLN A 1 119 ? 0.835 7.433 -0.765 1.00 96.75 119 GLN A N 1
ATOM 928 C CA . GLN A 1 119 ? 1.362 8.064 -1.978 1.00 96.75 119 GLN A CA 1
ATOM 929 C C . GLN A 1 119 ? 2.194 7.107 -2.827 1.00 96.75 119 GLN A C 1
ATOM 931 O O . GLN A 1 119 ? 2.823 6.183 -2.318 1.00 96.75 119 GLN A O 1
ATOM 936 N N . VAL A 1 120 ? 2.243 7.376 -4.131 1.00 97.00 120 VAL A N 1
ATOM 937 C CA . VAL A 1 120 ? 3.145 6.707 -5.073 1.00 97.00 120 VAL A CA 1
ATOM 938 C C . VAL A 1 120 ? 4.094 7.741 -5.656 1.00 97.00 120 VAL A C 1
ATOM 940 O O . VAL A 1 120 ? 3.658 8.727 -6.247 1.00 97.00 120 VAL A O 1
ATOM 943 N N . LYS A 1 121 ? 5.397 7.494 -5.527 1.00 94.81 121 LYS A N 1
ATOM 944 C CA . LYS A 1 121 ? 6.460 8.294 -6.141 1.00 94.81 121 LYS A CA 1
ATOM 945 C C . LYS A 1 121 ? 7.113 7.483 -7.247 1.00 94.81 121 LYS A C 1
ATOM 947 O O . LYS A 1 121 ? 7.623 6.393 -7.000 1.00 94.81 121 LYS A O 1
ATOM 952 N N . TRP A 1 122 ? 7.081 7.996 -8.474 1.00 92.88 122 TRP A N 1
ATOM 953 C CA . TRP A 1 122 ? 7.553 7.284 -9.661 1.00 92.88 122 TRP A CA 1
ATOM 954 C C . TRP A 1 122 ? 8.491 8.161 -10.493 1.00 92.88 122 TRP A C 1
ATOM 956 O O . TRP A 1 122 ? 8.087 9.221 -10.970 1.00 92.88 122 TRP A O 1
ATOM 966 N N . HIS A 1 123 ? 9.735 7.711 -10.689 1.00 90.06 123 HIS A N 1
ATOM 967 C CA . HIS A 1 123 ? 10.794 8.454 -11.378 1.00 90.06 123 HIS A CA 1
ATOM 968 C C . HIS A 1 123 ? 11.710 7.516 -12.190 1.00 90.06 123 HIS A C 1
ATOM 970 O O . HIS A 1 123 ? 12.154 6.481 -11.699 1.00 90.06 123 HIS A O 1
ATOM 976 N N . LEU A 1 124 ? 12.036 7.891 -13.435 1.00 85.31 124 LEU A N 1
ATOM 977 C CA . LEU A 1 124 ? 13.028 7.210 -14.291 1.00 85.31 124 LEU A CA 1
ATOM 978 C C . LEU A 1 124 ? 12.888 5.667 -14.336 1.00 85.31 124 LEU A C 1
ATOM 980 O O . LEU A 1 124 ? 13.866 4.932 -14.231 1.00 85.31 124 LEU A O 1
ATOM 984 N N . GLY A 1 125 ? 11.659 5.160 -14.481 1.00 83.75 125 GLY A N 1
ATOM 985 C CA . GLY A 1 125 ? 11.399 3.722 -14.647 1.00 83.75 125 GLY A CA 1
ATOM 986 C C . GLY A 1 125 ? 11.373 2.901 -13.353 1.00 83.75 125 GLY A C 1
ATOM 987 O O . GLY A 1 125 ? 11.145 1.695 -13.412 1.00 83.75 125 GLY A O 1
ATOM 988 N N . THR A 1 126 ? 11.547 3.539 -12.197 1.00 90.81 126 THR A N 1
ATOM 989 C CA . THR A 1 126 ? 11.422 2.918 -10.872 1.00 90.81 126 THR A CA 1
ATOM 990 C C . THR A 1 126 ? 10.587 3.809 -9.962 1.00 90.81 126 THR A C 1
ATOM 992 O O . THR A 1 126 ? 10.308 4.969 -10.270 1.00 90.81 126 THR A O 1
ATOM 995 N N . GLY A 1 127 ? 10.149 3.284 -8.830 1.00 93.75 127 GLY A N 1
ATOM 996 C CA . GLY A 1 127 ? 9.421 4.089 -7.867 1.00 93.75 127 GLY A CA 1
ATOM 997 C C . GLY A 1 127 ? 9.113 3.320 -6.608 1.00 93.75 127 GLY A C 1
ATOM 998 O O . GLY A 1 127 ? 9.605 2.211 -6.403 1.00 93.75 127 GLY A O 1
ATOM 999 N N . TYR A 1 128 ? 8.292 3.920 -5.765 1.00 96.06 128 TYR A N 1
ATOM 1000 C CA . TYR A 1 128 ? 7.825 3.283 -4.554 1.00 96.06 128 TYR A CA 1
ATOM 1001 C C . TYR A 1 128 ? 6.457 3.819 -4.132 1.00 96.06 128 TYR A C 1
ATOM 1003 O O . TYR A 1 128 ? 6.109 4.976 -4.373 1.00 96.06 128 TYR A O 1
ATOM 1011 N N . PHE A 1 129 ? 5.681 2.942 -3.517 1.00 97.19 129 PHE A N 1
ATOM 1012 C CA . PHE A 1 129 ? 4.509 3.277 -2.727 1.00 97.19 129 PHE A CA 1
ATOM 1013 C C . PHE A 1 129 ? 4.941 3.532 -1.285 1.00 97.19 129 PHE A C 1
ATOM 1015 O O . PHE A 1 129 ? 5.819 2.839 -0.785 1.00 97.19 129 PHE A O 1
ATOM 1022 N N . GLU A 1 130 ? 4.319 4.489 -0.612 1.00 96.31 130 GLU A N 1
ATOM 1023 C CA . GLU A 1 130 ? 4.613 4.842 0.772 1.00 96.31 130 GLU A CA 1
ATOM 1024 C C . GLU A 1 130 ? 3.314 5.096 1.540 1.00 96.31 130 GLU A C 1
ATOM 1026 O O . GLU A 1 130 ? 2.477 5.899 1.116 1.00 96.31 130 GLU A O 1
ATOM 1031 N N . LEU A 1 131 ? 3.165 4.411 2.676 1.00 96.06 131 LEU A N 1
ATOM 1032 C CA . LEU A 1 131 ? 2.075 4.604 3.624 1.00 96.06 131 LEU A CA 1
ATOM 1033 C C . LEU A 1 131 ? 2.548 5.512 4.762 1.00 96.06 131 LEU A C 1
ATOM 1035 O O . LEU A 1 131 ? 3.534 5.220 5.444 1.00 96.06 131 LEU A O 1
ATOM 1039 N N . ASN A 1 132 ? 1.828 6.602 4.984 1.00 94.25 132 ASN A N 1
ATOM 1040 C CA . ASN A 1 132 ? 2.096 7.562 6.043 1.00 94.25 132 ASN A CA 1
ATOM 1041 C C . ASN A 1 132 ? 1.142 7.293 7.201 1.00 94.25 132 ASN A C 1
ATOM 1043 O O . ASN A 1 132 ? -0.075 7.240 7.026 1.00 94.25 132 ASN A O 1
ATOM 1047 N N . ALA A 1 133 ? 1.708 7.152 8.388 1.00 88.75 133 ALA A N 1
ATOM 1048 C CA . ALA A 1 133 ? 0.995 6.885 9.622 1.00 88.75 133 ALA A CA 1
ATOM 1049 C C . ALA A 1 133 ? 1.107 8.084 10.565 1.00 88.75 133 ALA A C 1
ATOM 1051 O O . ALA A 1 133 ? 2.162 8.720 10.631 1.00 88.75 133 ALA A O 1
ATOM 1052 N N . GLY A 1 134 ? 0.046 8.366 11.323 1.00 84.56 134 GLY A N 1
ATOM 1053 C CA . GLY A 1 134 ? 0.105 9.350 12.403 1.00 84.56 134 GLY A CA 1
ATOM 1054 C C . GLY A 1 134 ? 1.190 8.978 13.421 1.00 84.56 134 GLY A C 1
ATOM 1055 O O . GLY A 1 134 ? 1.299 7.822 13.822 1.00 84.56 134 GLY A O 1
ATOM 1056 N N . GLY A 1 135 ? 2.026 9.945 13.807 1.00 80.44 135 GLY A N 1
ATOM 1057 C CA . GLY A 1 135 ? 3.114 9.738 14.773 1.00 80.44 135 GLY A CA 1
ATOM 1058 C C . GLY A 1 135 ? 4.369 9.046 14.225 1.00 80.44 135 GLY A C 1
ATOM 1059 O O . GLY A 1 135 ? 5.340 8.893 14.961 1.00 80.44 135 GLY A O 1
ATOM 1060 N N . MET A 1 136 ? 4.400 8.662 12.944 1.00 80.25 136 MET A N 1
ATOM 1061 C CA . MET A 1 136 ? 5.603 8.117 12.314 1.00 80.25 136 MET A CA 1
ATOM 1062 C C . MET A 1 136 ? 6.395 9.239 11.634 1.00 80.25 136 MET A C 1
ATOM 1064 O O . MET A 1 136 ? 5.903 9.885 10.708 1.00 80.25 136 MET A O 1
ATOM 1068 N N . GLN A 1 137 ? 7.635 9.474 12.076 1.00 70.62 137 GLN A N 1
ATOM 1069 C CA . GLN A 1 137 ? 8.511 10.457 11.436 1.00 70.62 137 GLN A CA 1
ATOM 1070 C C . GLN A 1 137 ? 8.892 9.966 10.037 1.00 70.62 137 GLN A C 1
ATOM 1072 O O . GLN A 1 137 ? 9.644 9.005 9.875 1.00 70.62 137 GLN A O 1
ATOM 1077 N N . ASN A 1 138 ? 8.361 10.631 9.015 1.00 67.38 138 ASN A N 1
ATOM 1078 C CA . ASN A 1 138 ? 8.616 10.260 7.635 1.00 67.38 138 ASN A CA 1
ATOM 1079 C C . ASN A 1 138 ? 9.934 10.882 7.164 1.00 67.38 138 ASN A C 1
ATOM 1081 O O . ASN A 1 138 ? 10.057 12.105 7.094 1.00 67.38 138 ASN A O 1
ATOM 1085 N N . THR A 1 139 ? 10.933 10.059 6.850 1.00 65.88 139 THR A N 1
ATOM 1086 C CA . THR A 1 139 ? 12.184 10.529 6.244 1.00 65.88 139 THR A CA 1
ATOM 1087 C C . THR A 1 139 ? 12.092 10.437 4.719 1.00 65.88 139 THR A C 1
ATOM 1089 O O . THR A 1 139 ? 11.516 9.478 4.203 1.00 65.88 139 THR A O 1
ATOM 1092 N N . PRO A 1 140 ? 12.645 11.398 3.953 1.00 64.69 140 PRO A N 1
ATOM 1093 C CA . PRO A 1 140 ? 12.696 11.290 2.497 1.00 64.69 140 PRO A CA 1
ATOM 1094 C C . PRO A 1 140 ? 13.428 10.010 2.068 1.00 64.69 140 PRO A C 1
ATOM 1096 O O . PRO A 1 140 ? 14.611 9.837 2.365 1.00 64.69 140 PRO A O 1
ATOM 1099 N N . LYS A 1 141 ? 12.730 9.113 1.362 1.00 69.94 141 LYS A N 1
ATOM 1100 C CA . LYS A 1 141 ? 13.296 7.860 0.838 1.00 69.94 141 LYS A CA 1
ATOM 1101 C C . LYS A 1 141 ? 13.746 8.035 -0.614 1.00 69.94 141 LYS A C 1
ATOM 1103 O O . LYS A 1 141 ? 13.121 8.767 -1.378 1.00 69.94 141 LYS A O 1
ATOM 1108 N N . SER A 1 142 ? 14.817 7.355 -1.012 1.00 61.28 142 SER A N 1
ATOM 1109 C CA . SER A 1 142 ? 15.290 7.312 -2.401 1.00 61.28 142 SER A CA 1
ATOM 1110 C C . SER A 1 142 ? 15.567 5.873 -2.815 1.00 61.28 142 SER A C 1
ATOM 1112 O O . SER A 1 142 ? 16.233 5.134 -2.097 1.00 61.28 142 SER A O 1
ATOM 1114 N N . TYR A 1 143 ? 15.079 5.485 -3.996 1.00 53.38 143 TYR A N 1
ATOM 1115 C CA . TYR A 1 143 ? 15.318 4.158 -4.576 1.00 53.38 143 TYR A CA 1
ATOM 1116 C C . TYR A 1 143 ? 16.807 3.914 -4.879 1.00 53.38 143 TYR A C 1
ATOM 1118 O O . TYR A 1 143 ? 17.288 2.789 -4.823 1.00 53.38 143 TYR A O 1
ATOM 1126 N N . TRP A 1 144 ? 17.554 4.983 -5.173 1.00 51.81 144 TRP A N 1
ATOM 1127 C CA . TRP A 1 144 ? 18.976 4.927 -5.527 1.00 51.81 144 TRP A CA 1
ATOM 1128 C C . TRP A 1 144 ? 19.906 5.178 -4.337 1.00 51.81 144 TRP A C 1
ATOM 1130 O O . TRP A 1 144 ? 21.116 5.313 -4.526 1.00 51.81 144 TRP A O 1
ATOM 1140 N N . ALA A 1 145 ? 19.369 5.279 -3.115 1.00 56.78 145 ALA A N 1
ATOM 1141 C CA . ALA A 1 145 ? 20.180 5.462 -1.920 1.00 56.78 145 ALA A CA 1
ATOM 1142 C C . ALA A 1 145 ? 20.985 4.188 -1.639 1.00 56.78 145 ALA A C 1
ATOM 1144 O O . ALA A 1 145 ? 20.578 3.307 -0.892 1.00 56.78 145 ALA A O 1
ATOM 1145 N N . ASN A 1 146 ? 22.174 4.117 -2.228 1.00 49.50 146 ASN A N 1
ATOM 1146 C CA . ASN A 1 146 ? 23.125 3.028 -2.060 1.00 49.50 146 ASN A CA 1
ATOM 1147 C C . ASN A 1 146 ? 23.902 3.202 -0.744 1.00 49.50 146 ASN A C 1
ATOM 1149 O O . ASN A 1 146 ? 25.132 3.193 -0.722 1.00 49.50 146 ASN A O 1
ATOM 1153 N N . ASN A 1 147 ? 23.204 3.478 0.359 1.00 49.03 147 ASN A N 1
ATOM 1154 C CA . ASN A 1 147 ? 23.873 3.775 1.612 1.00 49.03 147 ASN A CA 1
ATOM 1155 C C . ASN A 1 147 ? 23.898 2.534 2.501 1.00 49.03 147 ASN A C 1
ATOM 1157 O O . ASN A 1 147 ? 22.924 2.218 3.180 1.00 49.03 147 ASN A O 1
ATOM 1161 N N . ARG A 1 148 ? 25.072 1.890 2.568 1.00 48.00 148 ARG A N 1
ATOM 1162 C CA . ARG A 1 148 ? 25.425 0.930 3.631 1.00 48.00 148 ARG A CA 1
ATOM 1163 C C . ARG A 1 148 ? 25.226 1.504 5.046 1.00 48.00 148 ARG A C 1
ATOM 1165 O O . ARG A 1 148 ? 25.260 0.730 5.992 1.00 48.00 148 ARG A O 1
ATOM 1172 N N . ASN A 1 149 ? 25.015 2.819 5.186 1.00 44.78 149 ASN A N 1
ATOM 1173 C CA . ASN A 1 149 ? 25.013 3.538 6.456 1.00 44.78 149 ASN A CA 1
ATOM 1174 C C . ASN A 1 149 ? 23.760 4.379 6.784 1.00 44.78 149 ASN A C 1
ATOM 1176 O O . ASN A 1 149 ? 23.833 5.181 7.711 1.00 44.78 149 ASN A O 1
ATOM 1180 N N . GLY A 1 150 ? 22.608 4.247 6.111 1.00 45.88 150 GLY A N 1
ATOM 1181 C CA . GLY A 1 150 ? 21.454 5.033 6.579 1.00 45.88 150 GLY A CA 1
ATOM 1182 C C . GLY A 1 150 ? 20.131 4.870 5.846 1.00 45.88 150 GLY A C 1
ATOM 1183 O O . GLY A 1 150 ? 19.934 5.506 4.817 1.00 45.88 150 GLY A O 1
ATOM 1184 N N . GLY A 1 151 ? 19.236 4.066 6.434 1.00 53.59 151 GLY A N 1
ATOM 1185 C CA . GLY A 1 151 ? 17.812 4.333 6.734 1.00 53.59 151 GLY A CA 1
ATOM 1186 C C . GLY A 1 151 ? 16.812 4.820 5.672 1.00 53.59 151 GLY A C 1
ATOM 1187 O O . GLY A 1 151 ? 15.615 4.776 5.940 1.00 53.59 151 GLY A O 1
ATOM 1188 N N . ASN A 1 152 ? 17.243 5.265 4.494 1.00 59.34 152 ASN A N 1
ATOM 1189 C CA . ASN A 1 152 ? 16.401 5.978 3.524 1.00 59.34 152 ASN A CA 1
ATOM 1190 C C . ASN A 1 152 ? 16.171 5.197 2.220 1.00 59.34 152 ASN A C 1
ATOM 1192 O O . ASN A 1 152 ? 15.713 5.771 1.232 1.00 59.34 152 ASN A O 1
ATOM 1196 N N . ASP A 1 153 ? 16.465 3.898 2.194 1.00 76.44 153 ASP A N 1
ATOM 1197 C CA . ASP A 1 153 ? 16.093 3.043 1.066 1.00 76.44 153 ASP A CA 1
ATOM 1198 C C . ASP A 1 153 ? 14.608 2.657 1.179 1.00 76.44 153 ASP A C 1
ATOM 1200 O O . ASP A 1 153 ? 14.144 2.124 2.192 1.00 76.44 153 ASP A O 1
ATOM 1204 N N . ALA A 1 154 ? 13.844 2.923 0.118 1.00 79.25 154 ALA A N 1
ATOM 1205 C CA . ALA A 1 154 ? 12.438 2.536 0.025 1.00 79.25 154 ALA A CA 1
ATOM 1206 C C . ALA A 1 154 ? 12.250 1.015 0.169 1.00 79.25 154 ALA A C 1
ATOM 1208 O O . ALA A 1 154 ? 11.225 0.555 0.679 1.00 79.25 154 ALA A O 1
ATOM 1209 N N . THR A 1 155 ? 13.254 0.235 -0.233 1.00 80.69 155 THR A N 1
ATOM 1210 C CA . THR A 1 155 ? 13.216 -1.226 -0.205 1.00 80.69 155 THR A CA 1
ATOM 1211 C C . THR A 1 155 ? 13.266 -1.770 1.223 1.00 80.69 155 THR A C 1
ATOM 1213 O O . THR A 1 155 ? 12.562 -2.740 1.524 1.00 80.69 155 THR A O 1
ATOM 1216 N N . SER A 1 156 ? 14.013 -1.122 2.123 1.00 82.19 156 SER A N 1
ATOM 1217 C CA . SER A 1 156 ? 14.162 -1.532 3.528 1.00 82.19 156 SER A CA 1
ATOM 1218 C C . SER A 1 156 ? 13.130 -0.901 4.466 1.00 82.19 156 SER A C 1
ATOM 1220 O O . SER A 1 156 ? 12.777 -1.498 5.476 1.00 82.19 156 SER A O 1
ATOM 1222 N N . ALA A 1 157 ? 12.585 0.265 4.121 1.00 88.94 157 ALA A N 1
ATOM 1223 C CA . ALA A 1 157 ? 11.590 0.959 4.933 1.00 88.94 157 ALA A CA 1
ATOM 1224 C C . ALA A 1 157 ? 10.292 0.146 5.133 1.00 88.94 157 ALA A C 1
ATOM 1226 O O . ALA A 1 157 ? 9.645 -0.164 4.135 1.00 88.94 157 ALA A O 1
ATOM 1227 N N . PRO A 1 158 ? 9.833 -0.138 6.364 1.00 90.38 158 PRO A N 1
ATOM 1228 C CA . PRO A 1 158 ? 8.694 -1.039 6.600 1.00 90.38 158 PRO A CA 1
ATOM 1229 C C . PRO A 1 158 ? 7.382 -0.532 5.980 1.00 90.38 158 PRO A C 1
ATOM 1231 O O . PRO A 1 158 ? 6.573 -1.313 5.490 1.00 90.38 158 PRO A O 1
ATOM 1234 N N . ASN A 1 159 ? 7.212 0.789 5.904 1.00 94.31 159 ASN A N 1
ATOM 1235 C CA . ASN A 1 159 ? 6.019 1.460 5.392 1.00 94.31 159 ASN A CA 1
ATOM 1236 C C . ASN A 1 159 ? 6.009 1.700 3.868 1.00 94.31 159 ASN A C 1
ATOM 1238 O O . ASN A 1 159 ? 5.190 2.476 3.378 1.00 94.31 159 ASN A O 1
ATOM 1242 N N . SER A 1 160 ? 6.942 1.109 3.119 1.00 95.19 160 SER A N 1
ATOM 1243 C CA . SER A 1 160 ? 7.157 1.412 1.699 1.00 95.19 160 SER A CA 1
ATOM 1244 C C . SER A 1 160 ? 7.219 0.151 0.845 1.00 95.19 160 SER A C 1
ATOM 1246 O O . SER A 1 160 ? 7.714 -0.872 1.302 1.00 95.19 160 SER A O 1
ATOM 1248 N N . ILE A 1 161 ? 6.766 0.201 -0.405 1.00 95.88 161 ILE A N 1
ATOM 1249 C CA . ILE A 1 161 ? 6.859 -0.911 -1.361 1.00 95.88 161 ILE A CA 1
ATOM 1250 C C . ILE A 1 161 ? 7.525 -0.414 -2.638 1.00 95.88 161 ILE A C 1
ATOM 1252 O O . ILE A 1 161 ? 7.024 0.492 -3.295 1.00 95.88 161 ILE A O 1
ATOM 1256 N N . SER A 1 162 ? 8.640 -1.029 -3.013 1.00 95.38 162 SER A N 1
ATOM 1257 C CA . SER A 1 162 ? 9.368 -0.736 -4.243 1.00 95.38 162 SER A CA 1
ATOM 1258 C C . SER A 1 162 ? 8.570 -1.195 -5.465 1.00 95.38 162 SER A C 1
ATOM 1260 O O . SER A 1 162 ? 7.957 -2.264 -5.471 1.00 95.38 162 SER A O 1
ATOM 1262 N N . LEU A 1 163 ? 8.612 -0.401 -6.530 1.00 95.69 163 LEU A N 1
ATOM 1263 C CA . LEU A 1 163 ? 7.866 -0.600 -7.769 1.00 95.69 163 LEU A CA 1
ATOM 1264 C C . LEU A 1 163 ? 8.844 -0.603 -8.948 1.00 95.69 163 LEU A C 1
ATOM 1266 O O . LEU A 1 163 ? 9.746 0.235 -9.016 1.00 95.69 163 LEU A O 1
ATOM 1270 N N . ASN A 1 164 ? 8.657 -1.521 -9.897 1.00 94.69 164 ASN A N 1
ATOM 1271 C CA . ASN A 1 164 ? 9.557 -1.683 -11.047 1.00 94.69 164 ASN A CA 1
ATOM 1272 C C . ASN A 1 164 ? 8.869 -1.507 -12.410 1.00 94.69 164 ASN A C 1
ATOM 1274 O O . ASN A 1 164 ? 9.498 -1.700 -13.448 1.00 94.69 164 ASN A O 1
ATOM 1278 N N . SER A 1 165 ? 7.584 -1.141 -12.428 1.00 95.31 165 SER A N 1
ATOM 1279 C CA . SER A 1 165 ? 6.871 -0.828 -13.666 1.00 95.31 165 SER A CA 1
ATOM 1280 C C . SER A 1 165 ? 5.816 0.265 -13.487 1.00 95.31 165 SER A C 1
ATOM 1282 O O . SER A 1 165 ? 5.218 0.422 -12.422 1.00 95.31 165 SER A O 1
ATOM 1284 N N . LYS A 1 166 ? 5.528 0.987 -14.577 1.00 94.38 166 LYS A N 1
ATOM 1285 C CA . LYS A 1 166 ? 4.466 2.004 -14.616 1.00 94.38 166 LYS A CA 1
ATOM 1286 C C . LYS A 1 166 ? 3.076 1.401 -14.371 1.00 94.38 166 LYS A C 1
ATOM 1288 O O . LYS A 1 166 ? 2.238 2.043 -13.751 1.00 94.38 166 LYS A O 1
ATOM 1293 N N . ALA A 1 167 ? 2.845 0.168 -14.827 1.00 94.00 167 ALA A N 1
ATOM 1294 C CA . ALA A 1 167 ? 1.596 -0.551 -14.582 1.00 94.00 167 ALA A CA 1
ATOM 1295 C C . ALA A 1 167 ? 1.394 -0.833 -13.085 1.00 94.00 167 ALA A C 1
ATOM 1297 O O . ALA A 1 167 ? 0.315 -0.577 -12.559 1.00 94.00 167 ALA A O 1
ATOM 1298 N N . GLN A 1 168 ? 2.449 -1.267 -12.379 1.00 94.81 168 GLN A N 1
ATOM 1299 C CA . GLN A 1 168 ? 2.405 -1.375 -10.918 1.00 94.81 168 GLN A CA 1
ATOM 1300 C C . GLN A 1 168 ? 2.130 -0.019 -10.270 1.00 94.81 168 GLN A C 1
ATOM 1302 O O . GLN A 1 168 ? 1.254 0.069 -9.422 1.00 94.81 168 GLN A O 1
ATOM 1307 N N . ALA A 1 169 ? 2.822 1.045 -10.687 1.00 95.81 169 ALA A N 1
ATOM 1308 C CA . ALA A 1 169 ? 2.579 2.379 -10.141 1.00 95.81 169 ALA A CA 1
ATOM 1309 C C . ALA A 1 169 ? 1.111 2.814 -10.282 1.00 95.81 169 ALA A C 1
ATOM 1311 O O . ALA A 1 169 ? 0.539 3.303 -9.314 1.00 95.81 169 ALA A O 1
ATOM 1312 N N . ALA A 1 170 ? 0.482 2.563 -11.433 1.00 95.62 170 ALA A N 1
ATOM 1313 C CA . ALA A 1 170 ? -0.934 2.856 -11.646 1.00 95.62 170 ALA A CA 1
ATOM 1314 C C . ALA A 1 170 ? -1.860 2.026 -10.735 1.00 95.62 170 ALA A C 1
ATOM 1316 O O . ALA A 1 170 ? -2.786 2.574 -10.140 1.00 95.62 170 ALA A O 1
ATOM 1317 N N . ALA A 1 171 ? -1.590 0.728 -10.562 1.00 96.12 171 ALA A N 1
ATOM 1318 C CA . ALA A 1 171 ? -2.360 -0.116 -9.644 1.00 96.12 171 ALA A CA 1
ATOM 1319 C C . ALA A 1 171 ? -2.220 0.351 -8.182 1.00 96.12 171 ALA A C 1
ATOM 1321 O O . ALA A 1 171 ? -3.199 0.440 -7.448 1.00 96.12 171 ALA A O 1
ATOM 1322 N N . PHE A 1 172 ? -1.010 0.730 -7.766 1.00 97.31 172 PHE A N 1
ATOM 1323 C CA . PHE A 1 172 ? -0.771 1.271 -6.428 1.00 97.31 172 PHE A CA 1
ATOM 1324 C C . PHE A 1 172 ? -1.386 2.664 -6.231 1.00 97.31 172 PHE A C 1
ATOM 1326 O O . PHE A 1 172 ? -1.808 2.977 -5.124 1.00 97.31 172 PHE A O 1
ATOM 1333 N N . GLN A 1 173 ? -1.505 3.483 -7.280 1.00 97.25 173 GLN A N 1
ATOM 1334 C CA . GLN A 1 173 ? -2.256 4.743 -7.220 1.00 97.25 173 GLN A CA 1
ATOM 1335 C C . GLN A 1 173 ? -3.748 4.492 -6.972 1.00 97.25 173 GLN A C 1
ATOM 1337 O O . GLN A 1 173 ? -4.345 5.160 -6.132 1.00 97.25 173 GLN A O 1
ATOM 1342 N N . GLN A 1 174 ? -4.337 3.491 -7.631 1.00 96.31 174 GLN A N 1
ATOM 1343 C CA . GLN A 1 174 ? -5.713 3.071 -7.350 1.00 96.31 174 GLN A CA 1
ATOM 1344 C C . GLN A 1 174 ? -5.862 2.545 -5.913 1.00 96.31 174 GLN A C 1
ATOM 1346 O O . GLN A 1 174 ? -6.840 2.865 -5.238 1.00 96.31 174 GLN A O 1
ATOM 1351 N N . ALA A 1 175 ? -4.868 1.809 -5.401 1.00 96.75 175 ALA A N 1
ATOM 1352 C CA . ALA A 1 175 ? -4.845 1.407 -3.997 1.00 96.75 175 ALA A CA 1
ATOM 1353 C C . ALA A 1 175 ? -4.739 2.609 -3.042 1.00 96.75 175 ALA A C 1
ATOM 1355 O O . ALA A 1 175 ? -5.421 2.615 -2.022 1.00 96.75 175 ALA A O 1
ATOM 1356 N N . CYS A 1 176 ? -3.967 3.655 -3.367 1.00 97.00 176 CYS A N 1
ATOM 1357 C CA . CYS A 1 176 ? -3.971 4.903 -2.594 1.00 97.00 176 CYS A CA 1
ATOM 1358 C C . CYS A 1 176 ? -5.379 5.503 -2.524 1.00 97.00 176 CYS A C 1
ATOM 1360 O O . CYS A 1 176 ? -5.834 5.844 -1.436 1.00 97.00 176 CYS A O 1
ATOM 1362 N N . THR A 1 177 ? -6.089 5.587 -3.653 1.00 95.62 177 THR A N 1
ATOM 1363 C CA . THR A 1 177 ? -7.478 6.069 -3.682 1.00 95.62 177 THR A CA 1
ATOM 1364 C C . THR A 1 177 ? -8.388 5.209 -2.806 1.00 95.62 177 THR A C 1
ATOM 1366 O O . THR A 1 177 ? -9.145 5.756 -2.008 1.00 95.62 177 THR A O 1
ATOM 1369 N N . PHE A 1 178 ? -8.274 3.877 -2.886 1.00 95.12 178 PHE A N 1
ATOM 1370 C CA . PHE A 1 178 ? -9.026 2.953 -2.032 1.00 95.12 178 PHE A CA 1
ATOM 1371 C C . PHE A 1 178 ? -8.751 3.192 -0.540 1.00 95.12 178 PHE A C 1
ATOM 1373 O O . PHE A 1 178 ? -9.683 3.301 0.256 1.00 95.12 178 PHE A O 1
ATOM 1380 N N . ILE A 1 179 ? -7.476 3.314 -0.160 1.00 96.06 179 ILE A N 1
ATOM 1381 C CA . ILE A 1 179 ? -7.062 3.558 1.224 1.00 96.06 179 ILE A CA 1
ATOM 1382 C C . ILE A 1 179 ? -7.636 4.886 1.716 1.00 96.06 179 ILE A C 1
ATOM 1384 O O . ILE A 1 179 ? -8.271 4.913 2.764 1.00 96.06 179 ILE A O 1
ATOM 1388 N N . MET A 1 180 ? -7.474 5.973 0.959 1.00 95.50 180 MET A N 1
ATOM 1389 C CA . MET A 1 180 ? -7.949 7.295 1.379 1.00 95.50 180 MET A CA 1
ATOM 1390 C C . MET A 1 180 ? -9.478 7.377 1.453 1.00 95.50 180 MET A C 1
ATOM 1392 O O . MET A 1 180 ? -10.007 8.021 2.359 1.00 95.50 180 MET A O 1
ATOM 1396 N N . ALA A 1 181 ? -10.194 6.670 0.573 1.00 93.69 181 ALA A N 1
ATOM 1397 C CA . ALA A 1 181 ? -11.645 6.534 0.669 1.00 93.69 181 ALA A CA 1
ATOM 1398 C C . ALA A 1 181 ? -12.068 5.832 1.970 1.00 93.69 181 ALA A C 1
ATOM 1400 O O . ALA A 1 181 ? -13.055 6.227 2.584 1.00 93.69 181 ALA A O 1
ATOM 1401 N N . ARG A 1 182 ? -11.304 4.835 2.438 1.00 94.00 182 ARG A N 1
ATOM 1402 C CA . ARG A 1 182 ? -11.537 4.188 3.739 1.00 94.00 182 ARG A CA 1
ATOM 1403 C C . ARG A 1 182 ? -11.156 5.086 4.913 1.00 94.00 182 ARG A C 1
ATOM 1405 O O . ARG A 1 182 ? -11.896 5.120 5.883 1.00 94.00 182 ARG A O 1
ATOM 1412 N N . VAL A 1 183 ? -10.073 5.858 4.827 1.00 92.62 183 VAL A N 1
ATOM 1413 C CA . VAL A 1 183 ? -9.693 6.813 5.889 1.00 92.62 183 VAL A CA 1
ATOM 1414 C C . VAL A 1 183 ? -10.810 7.830 6.147 1.00 92.62 183 VAL A C 1
ATOM 1416 O O . VAL A 1 183 ? -11.166 8.059 7.298 1.00 92.62 183 VAL A O 1
ATOM 1419 N N . GLY A 1 184 ? -11.398 8.407 5.091 1.00 80.12 184 GLY A N 1
ATOM 1420 C CA . GLY A 1 184 ? -12.499 9.374 5.221 1.00 80.12 184 GLY A CA 1
ATOM 1421 C C . GLY A 1 184 ? -13.885 8.745 5.410 1.00 80.12 184 GLY A C 1
ATOM 1422 O O . GLY A 1 184 ? -14.787 9.390 5.935 1.00 80.12 184 GLY A O 1
ATOM 1423 N N . GLY A 1 185 ? -14.058 7.497 4.968 1.00 69.31 185 GLY A N 1
ATOM 1424 C CA . GLY A 1 185 ? -15.333 6.783 4.934 1.00 69.31 185 GLY A CA 1
ATOM 1425 C C . GLY A 1 185 ? -15.541 5.771 6.056 1.00 69.31 185 GLY A C 1
ATOM 1426 O O . GLY A 1 185 ? -16.532 5.052 6.011 1.00 69.31 185 GLY A O 1
ATOM 1427 N N . VAL A 1 186 ? -14.642 5.675 7.039 1.00 54.84 186 VAL A N 1
ATOM 1428 C CA . VAL A 1 186 ? -14.907 4.945 8.286 1.00 54.84 186 VAL A CA 1
ATOM 1429 C C . VAL A 1 186 ? -15.729 5.875 9.187 1.00 54.84 186 VAL A C 1
ATOM 1431 O O . VAL A 1 186 ? -15.144 6.726 9.862 1.00 54.84 186 VAL A O 1
ATOM 1434 N N . PRO A 1 187 ? -17.074 5.750 9.266 1.00 48.00 187 PRO A N 1
ATOM 1435 C CA . PRO A 1 187 ? -17.745 6.167 10.485 1.00 48.00 187 PRO A CA 1
ATOM 1436 C C . PRO A 1 187 ? -17.068 5.367 11.594 1.00 48.00 187 PRO A C 1
ATOM 1438 O O . PRO A 1 187 ? -16.997 4.143 11.498 1.00 48.00 187 PRO A O 1
ATOM 1441 N N . GLN A 1 188 ? -16.491 6.035 12.593 1.00 44.62 188 GLN A N 1
ATOM 1442 C CA . GLN A 1 188 ? -15.885 5.393 13.760 1.00 44.62 188 GLN A CA 1
ATOM 1443 C C . GLN A 1 188 ? -16.915 4.474 14.444 1.00 44.62 188 GLN A C 1
ATOM 1445 O O . GLN A 1 188 ? -17.576 4.855 15.404 1.00 44.62 188 GLN A O 1
ATOM 1450 N N . GLN A 1 189 ? -17.071 3.243 13.962 1.00 43.41 189 GLN A N 1
ATOM 1451 C CA . GLN A 1 189 ? -17.978 2.245 14.528 1.00 43.41 189 GLN A CA 1
ATOM 1452 C C . GLN A 1 189 ? -17.330 1.470 15.682 1.00 43.41 189 GLN A C 1
ATOM 1454 O O . GLN A 1 189 ? -17.853 0.459 16.135 1.00 43.41 189 GLN A O 1
ATOM 1459 N N . HIS A 1 190 ? -16.223 1.975 16.222 1.00 40.69 190 HIS A N 1
ATOM 1460 C CA . HIS A 1 190 ? -15.638 1.525 17.480 1.00 40.69 190 HIS A CA 1
ATOM 1461 C C . HIS A 1 190 ? -15.216 2.751 18.295 1.00 40.69 190 HIS A C 1
ATOM 1463 O O . HIS A 1 190 ? -14.047 3.111 18.281 1.00 40.69 190 HIS A O 1
ATOM 1469 N N . ASN A 1 191 ? -16.188 3.441 18.916 1.00 40.91 191 ASN A N 1
ATOM 1470 C CA . ASN A 1 191 ? -16.158 3.779 20.356 1.00 40.91 191 ASN A CA 1
ATOM 1471 C C . ASN A 1 191 ? -17.407 4.543 20.879 1.00 40.91 191 ASN A C 1
ATOM 1473 O O . ASN A 1 191 ? -17.301 5.292 21.843 1.00 40.91 191 ASN A O 1
ATOM 1477 N N . GLN A 1 192 ? -18.610 4.388 20.306 1.00 44.25 192 GLN A N 1
ATOM 1478 C CA . GLN A 1 192 ? -19.833 4.986 20.890 1.00 44.25 192 GLN A CA 1
ATOM 1479 C C . GLN A 1 192 ? -20.549 4.050 21.878 1.00 44.25 192 GLN A C 1
ATOM 1481 O O . GLN A 1 192 ? -21.752 3.814 21.803 1.00 44.25 192 GLN A O 1
ATOM 1486 N N . ARG A 1 193 ? -19.795 3.522 22.845 1.00 43.66 193 ARG A N 1
ATOM 1487 C CA . ARG A 1 193 ? -20.336 2.989 24.106 1.00 43.66 193 ARG A CA 1
ATOM 1488 C C . ARG A 1 193 ? -19.423 3.426 25.252 1.00 43.66 193 ARG A C 1
ATOM 1490 O O . ARG A 1 193 ? -18.748 2.629 25.885 1.00 43.66 193 ARG A O 1
ATOM 1497 N N . GLY A 1 194 ? -19.386 4.732 25.475 1.00 40.69 194 GLY A N 1
ATOM 1498 C CA . GLY A 1 194 ? -18.668 5.357 26.578 1.00 40.69 194 GLY A CA 1
ATOM 1499 C C . GLY A 1 194 ? -18.882 6.861 26.529 1.00 40.69 194 GLY A C 1
ATOM 1500 O O . GLY A 1 194 ? -18.472 7.513 25.579 1.00 40.69 194 GLY A O 1
ATOM 1501 N N . ALA A 1 195 ? -19.616 7.378 27.502 1.00 47.09 195 ALA A N 1
ATOM 1502 C CA . ALA A 1 195 ? -20.060 8.758 27.602 1.00 47.09 195 ALA A CA 1
ATOM 1503 C C . ALA A 1 195 ? -18.919 9.799 27.568 1.00 47.09 195 ALA A C 1
ATOM 1505 O O . ALA A 1 195 ? -17.875 9.585 28.171 1.00 47.09 195 ALA A O 1
ATOM 1506 N N . GLY A 1 196 ? -19.199 10.948 26.936 1.00 46.31 196 GLY A N 1
ATOM 1507 C CA . GLY A 1 196 ? -18.688 12.281 27.298 1.00 46.31 196 GLY A CA 1
ATOM 1508 C C . GLY A 1 196 ? -17.184 12.541 27.151 1.00 46.31 196 GLY A C 1
ATOM 1509 O O . GLY A 1 196 ? -16.412 12.216 28.044 1.00 46.31 196 GLY A O 1
ATOM 1510 N N . GLY A 1 197 ? -16.769 13.240 26.085 1.00 41.22 197 GLY A N 1
ATOM 1511 C CA . GLY A 1 197 ? -15.397 13.769 26.023 1.00 41.22 197 GLY A CA 1
ATOM 1512 C C . GLY A 1 197 ? -14.884 14.331 24.694 1.00 41.22 197 GLY A C 1
ATOM 1513 O O . GLY A 1 197 ? -13.686 14.574 24.589 1.00 41.22 197 GLY A O 1
ATOM 1514 N N . GLY A 1 198 ? -15.720 14.544 23.672 1.00 44.00 198 GLY A N 1
ATOM 1515 C CA . GLY A 1 198 ? -15.309 15.372 22.533 1.00 44.00 198 GLY A CA 1
ATOM 1516 C C . GLY A 1 198 ? -15.296 16.829 22.979 1.00 44.00 198 GLY A C 1
ATOM 1517 O O . GLY A 1 198 ? -16.367 17.410 23.141 1.00 44.00 198 GLY A O 1
ATOM 1518 N N . ALA A 1 199 ? -14.116 17.389 23.250 1.00 52.38 199 ALA A N 1
ATOM 1519 C CA . ALA A 1 199 ? -13.993 18.802 23.579 1.00 52.38 199 ALA A CA 1
ATOM 1520 C C . ALA A 1 199 ? -14.641 19.635 22.455 1.00 52.38 199 ALA A C 1
ATOM 1522 O O . ALA A 1 199 ? -14.378 19.356 21.280 1.00 52.38 199 ALA A O 1
ATOM 1523 N N . PRO A 1 200 ? -15.507 20.611 22.780 1.00 56.78 200 PRO A N 1
ATOM 1524 C CA . PRO A 1 200 ? -16.042 21.516 21.777 1.00 56.78 200 PRO A CA 1
ATOM 1525 C C . PRO A 1 200 ? -14.858 22.204 21.099 1.00 56.78 200 PRO A C 1
ATOM 1527 O O . PRO A 1 200 ? -14.033 22.819 21.775 1.00 56.78 200 PRO A O 1
ATOM 1530 N N . VAL A 1 201 ? -14.752 22.062 19.776 1.00 58.50 201 VAL A N 1
ATOM 1531 C CA . VAL A 1 201 ? -13.837 22.881 18.973 1.00 58.50 201 VAL A CA 1
ATOM 1532 C C . VAL A 1 201 ? -14.173 24.326 19.308 1.00 58.50 201 VAL A C 1
ATOM 1534 O O . VAL A 1 201 ? -15.338 24.726 19.207 1.00 58.50 201 VAL A O 1
ATOM 1537 N N . SER A 1 202 ? -13.200 25.067 19.830 1.00 70.06 202 SER A N 1
ATOM 1538 C CA . SER A 1 202 ? -13.482 26.401 20.334 1.00 70.06 202 SER A CA 1
ATOM 1539 C C . SER A 1 202 ? -13.826 27.310 19.156 1.00 70.06 202 SER A C 1
ATOM 1541 O O . SER A 1 202 ? -13.348 27.119 18.036 1.00 70.06 202 SER A O 1
ATOM 1543 N N . SER A 1 203 ? -14.642 28.335 19.388 1.00 76.00 203 SER A N 1
ATOM 1544 C CA . SER A 1 203 ? -14.937 29.343 18.364 1.00 76.00 203 SER A CA 1
ATOM 1545 C C . SER A 1 203 ? -13.670 30.016 17.813 1.00 76.00 203 SER A C 1
ATOM 1547 O O . SER A 1 203 ? -13.697 30.536 16.702 1.00 76.00 203 SER A O 1
ATOM 1549 N N . ALA A 1 204 ? -12.561 29.991 18.563 1.00 77.50 204 ALA A N 1
ATOM 1550 C CA . ALA A 1 204 ? -11.264 30.482 18.111 1.00 77.50 204 ALA A CA 1
ATOM 1551 C C . ALA A 1 204 ? -10.654 29.583 17.020 1.00 77.50 204 ALA A C 1
ATOM 1553 O O . ALA A 1 204 ? -10.201 30.090 15.998 1.00 77.50 204 ALA A O 1
ATOM 1554 N N . ASP A 1 205 ? -10.738 28.259 17.174 1.00 79.56 205 ASP A N 1
ATOM 1555 C CA . ASP A 1 205 ? -10.200 27.306 16.194 1.00 79.56 205 ASP A CA 1
ATOM 1556 C C . ASP A 1 205 ? -10.955 27.387 14.855 1.00 79.56 205 ASP A C 1
ATOM 1558 O O . ASP A 1 205 ? -10.354 27.334 13.781 1.00 79.56 205 ASP A O 1
ATOM 1562 N N . ALA A 1 206 ? -12.274 27.606 14.906 1.00 86.19 206 ALA A N 1
ATOM 1563 C CA . ALA A 1 206 ? -13.104 27.781 13.713 1.00 86.19 206 ALA A CA 1
ATOM 1564 C C . ALA A 1 206 ? -12.763 29.061 12.919 1.00 86.19 206 ALA A C 1
ATOM 1566 O O . ALA A 1 206 ? -12.887 29.078 11.691 1.00 86.19 206 ALA A O 1
ATOM 1567 N N . LEU A 1 207 ? -12.316 30.128 13.595 1.00 89.75 207 LEU A N 1
ATOM 1568 C CA . LEU A 1 207 ? -11.863 31.361 12.940 1.00 89.75 207 LEU A CA 1
ATOM 1569 C C . LEU A 1 207 ? -10.496 31.181 12.272 1.00 89.75 207 LEU A C 1
ATOM 1571 O O . LEU A 1 207 ? -10.308 31.631 11.139 1.00 89.75 207 LEU A O 1
ATOM 1575 N N . ASP A 1 208 ? -9.576 30.473 12.924 1.00 85.12 208 ASP A N 1
ATOM 1576 C CA . ASP A 1 208 ? -8.260 30.165 12.357 1.00 85.12 208 ASP A CA 1
ATOM 1577 C C . ASP A 1 208 ? -8.367 29.261 11.119 1.00 85.12 208 ASP A C 1
ATOM 1579 O O . ASP A 1 208 ? -7.644 29.443 10.134 1.00 85.12 208 ASP A O 1
ATOM 1583 N N . GLU A 1 209 ? -9.290 28.296 11.129 1.00 87.94 209 GLU A N 1
ATOM 1584 C CA . GLU A 1 209 ? -9.591 27.470 9.955 1.00 87.94 209 GLU A CA 1
ATOM 1585 C C . GLU A 1 209 ? -10.204 28.286 8.808 1.00 87.94 209 GLU A C 1
ATOM 1587 O O . GLU A 1 209 ? -9.851 28.072 7.644 1.00 87.94 209 GLU A O 1
ATOM 1592 N N . LEU A 1 210 ? -11.059 29.268 9.117 1.00 93.69 210 LEU A N 1
ATOM 1593 C CA . LEU A 1 210 ? -11.661 30.148 8.114 1.00 93.69 210 LEU A CA 1
ATOM 1594 C C . LEU A 1 210 ? -10.614 31.063 7.455 1.00 93.69 210 LEU A C 1
ATOM 1596 O O . LEU A 1 210 ? -10.635 31.251 6.234 1.00 93.69 210 LEU A O 1
ATOM 1600 N N . ALA A 1 211 ? -9.663 31.583 8.234 1.00 93.69 211 ALA A N 1
ATOM 1601 C CA . ALA A 1 211 ? -8.554 32.383 7.716 1.00 93.69 211 ALA A CA 1
ATOM 1602 C C . ALA A 1 211 ? -7.659 31.572 6.762 1.00 93.69 211 ALA A C 1
ATOM 1604 O O . ALA A 1 211 ? -7.322 32.040 5.674 1.00 93.69 211 ALA A O 1
ATOM 1605 N N . LYS A 1 212 ? -7.338 30.320 7.116 1.00 91.00 212 LYS A N 1
ATOM 1606 C CA . LYS A 1 212 ? -6.549 29.417 6.258 1.00 91.00 212 LYS A CA 1
ATOM 1607 C C . LYS A 1 212 ? -7.275 29.052 4.965 1.00 91.00 212 LYS A C 1
ATOM 1609 O O . LYS A 1 212 ? -6.649 29.010 3.910 1.00 91.00 212 LYS A O 1
ATOM 1614 N N . ALA A 1 213 ? -8.581 28.788 5.034 1.00 89.19 213 ALA A N 1
ATOM 1615 C CA . ALA A 1 213 ? -9.376 28.496 3.843 1.00 89.19 213 ALA A CA 1
ATOM 1616 C C . ALA A 1 213 ? -9.395 29.685 2.865 1.00 89.19 213 ALA A C 1
ATOM 1618 O O . ALA A 1 213 ? -9.364 29.470 1.655 1.00 89.19 213 ALA A O 1
ATOM 1619 N N . THR A 1 214 ? -9.393 30.915 3.390 1.00 94.62 214 THR A N 1
ATOM 1620 C CA . THR A 1 214 ? -9.350 32.151 2.591 1.00 94.62 214 THR A CA 1
ATOM 1621 C C . THR A 1 214 ? -7.989 32.332 1.908 1.00 94.62 214 THR A C 1
ATOM 1623 O O . THR A 1 214 ? -7.953 32.535 0.701 1.00 94.62 214 THR A O 1
ATOM 1626 N N . ASP A 1 215 ? -6.870 32.130 2.620 1.00 92.56 215 ASP A N 1
ATOM 1627 C CA . ASP A 1 215 ? -5.520 32.195 2.015 1.00 92.56 215 ASP A CA 1
ATOM 1628 C C . ASP A 1 215 ? -5.351 31.205 0.849 1.00 92.56 215 ASP A C 1
ATOM 1630 O O . ASP A 1 215 ? -4.796 31.533 -0.199 1.00 92.56 215 ASP A O 1
ATOM 1634 N N . LEU A 1 216 ? -5.858 29.977 1.003 1.00 88.69 216 LEU A N 1
ATOM 1635 C CA . LEU A 1 216 ? -5.784 28.958 -0.048 1.00 88.69 216 LEU A CA 1
ATOM 1636 C C . LEU A 1 216 ? -6.651 29.296 -1.268 1.00 88.69 216 LEU A C 1
ATOM 1638 O O . LEU A 1 216 ? -6.278 28.950 -2.395 1.00 88.69 216 LEU A O 1
ATOM 1642 N N . HIS A 1 217 ? -7.791 29.952 -1.050 1.00 96.00 217 HIS A N 1
ATOM 1643 C CA . HIS A 1 217 ? -8.677 30.433 -2.108 1.00 96.00 217 HIS A CA 1
ATOM 1644 C C . HIS A 1 217 ? -8.047 31.599 -2.878 1.00 96.00 217 HIS A C 1
ATOM 1646 O O . HIS A 1 217 ? -7.915 31.506 -4.097 1.00 96.00 217 HIS A O 1
ATOM 1652 N N . ASP A 1 218 ? -7.517 32.605 -2.178 1.00 95.06 218 ASP A N 1
ATOM 1653 C CA . ASP A 1 218 ? -6.848 33.769 -2.783 1.00 95.06 218 ASP A CA 1
ATOM 1654 C C . ASP A 1 218 ? -5.632 33.371 -3.633 1.00 95.06 218 ASP A C 1
ATOM 1656 O O . ASP A 1 218 ? -5.309 33.993 -4.648 1.00 95.06 218 ASP A O 1
ATOM 1660 N N . ARG A 1 219 ? -4.956 32.285 -3.250 1.00 88.50 219 ARG A N 1
ATOM 1661 C CA . ARG A 1 219 ? -3.819 31.721 -3.991 1.00 88.50 219 ARG A CA 1
ATOM 1662 C C . ARG A 1 219 ? -4.231 30.858 -5.188 1.00 88.50 219 ARG A C 1
ATOM 1664 O O . ARG A 1 219 ? -3.355 30.313 -5.860 1.00 88.50 219 ARG A O 1
ATOM 1671 N N . GLY A 1 220 ? -5.531 30.695 -5.439 1.00 87.00 220 GLY A N 1
ATOM 1672 C CA . GLY A 1 220 ? -6.081 29.865 -6.511 1.00 87.00 220 GLY A CA 1
ATOM 1673 C C . GLY A 1 220 ? -5.848 28.363 -6.320 1.00 87.00 220 GLY A C 1
ATOM 1674 O O . GLY A 1 220 ? -5.965 27.596 -7.274 1.00 87.00 220 GLY A O 1
ATOM 1675 N N . VAL A 1 221 ? -5.482 27.932 -5.107 1.00 93.94 221 VAL A N 1
ATOM 1676 C CA . VAL A 1 221 ? -5.274 26.513 -4.773 1.00 93.94 221 VAL A CA 1
ATOM 1677 C C . VAL A 1 221 ? -6.615 25.831 -4.507 1.00 93.94 221 VAL A C 1
ATOM 1679 O O . VAL A 1 221 ? -6.780 24.652 -4.824 1.00 93.94 221 VAL A O 1
ATOM 1682 N N . LEU A 1 222 ? -7.570 26.570 -3.937 1.00 84.25 222 LEU A N 1
ATOM 1683 C CA . LEU A 1 222 ? -8.909 26.090 -3.619 1.00 84.25 222 LEU A CA 1
ATOM 1684 C C . LEU A 1 222 ? -9.941 26.679 -4.604 1.00 84.25 222 LEU A C 1
ATOM 1686 O O . LEU A 1 222 ? -10.075 27.899 -4.655 1.00 84.25 222 LEU A O 1
ATOM 1690 N N . PRO A 1 223 ? -10.687 25.854 -5.364 1.00 91.19 223 PRO A N 1
ATOM 1691 C CA . PRO A 1 223 ? -11.753 26.332 -6.249 1.00 91.19 223 PRO A CA 1
ATOM 1692 C C . PRO A 1 223 ? -12.907 26.994 -5.480 1.00 91.19 223 PRO A C 1
ATOM 1694 O O . PRO A 1 223 ? -13.236 26.560 -4.371 1.00 91.19 223 PRO A O 1
ATOM 1697 N N . ASP A 1 224 ? -13.582 27.965 -6.105 1.00 94.88 224 ASP A N 1
ATOM 1698 C CA . ASP A 1 224 ? -14.697 28.735 -5.517 1.00 94.88 224 ASP A CA 1
ATOM 1699 C C . ASP A 1 224 ? -15.782 27.842 -4.890 1.00 94.88 224 ASP A C 1
ATOM 1701 O O . ASP A 1 224 ? -16.260 28.086 -3.781 1.00 94.88 224 ASP A O 1
ATOM 1705 N N . GLU A 1 225 ? -16.142 26.755 -5.577 1.00 90.94 225 GLU A N 1
ATOM 1706 C CA . GLU A 1 225 ? -17.172 25.815 -5.126 1.00 90.94 225 GLU A CA 1
ATOM 1707 C C . GLU A 1 225 ? -16.803 25.113 -3.809 1.00 90.94 225 GLU A C 1
ATOM 1709 O O . GLU A 1 225 ? -17.659 24.912 -2.945 1.00 90.94 225 GLU A O 1
ATOM 1714 N N . GLN A 1 226 ? -15.524 24.775 -3.621 1.00 81.00 226 GLN A N 1
ATOM 1715 C CA . GLN A 1 226 ? -15.043 24.090 -2.421 1.00 81.00 226 GLN A CA 1
ATOM 1716 C C . GLN A 1 226 ? -14.889 25.072 -1.261 1.00 81.00 226 GLN A C 1
ATOM 1718 O O . GLN A 1 226 ? -15.224 24.740 -0.120 1.00 81.00 226 GLN A O 1
ATOM 1723 N N . PHE A 1 227 ? -14.449 26.296 -1.560 1.00 96.44 227 PHE A N 1
ATOM 1724 C CA . PHE A 1 227 ? -14.362 27.372 -0.583 1.00 96.44 227 PHE A CA 1
ATOM 1725 C C . PHE A 1 227 ? -15.730 27.685 0.036 1.00 96.44 227 PHE A C 1
ATOM 1727 O O . PHE A 1 227 ? -15.862 27.712 1.260 1.00 96.44 227 PHE A O 1
ATOM 1734 N N . GLU A 1 228 ? -16.783 27.801 -0.776 1.00 94.69 228 GLU A N 1
ATOM 1735 C CA . GLU A 1 228 ? -18.134 28.111 -0.291 1.00 94.69 228 GLU A CA 1
ATOM 1736 C C . GLU A 1 228 ? -18.770 26.995 0.558 1.00 94.69 228 GLU A C 1
ATOM 1738 O O . GLU A 1 228 ? -19.618 27.260 1.418 1.00 94.69 228 GLU A O 1
ATOM 1743 N N . VAL A 1 229 ? -18.372 25.733 0.362 1.00 93.44 229 VAL A N 1
ATOM 1744 C CA . VAL A 1 229 ? -18.805 24.614 1.221 1.00 93.44 229 VAL A CA 1
ATOM 1745 C C . VAL A 1 229 ? -18.117 24.682 2.586 1.00 93.44 229 VAL A C 1
ATOM 1747 O O . VAL A 1 229 ? -18.784 24.576 3.620 1.00 93.44 229 VAL A O 1
ATOM 1750 N N . ILE A 1 230 ? -16.799 24.901 2.602 1.00 88.12 230 ILE A N 1
ATOM 1751 C CA . ILE A 1 230 ? -16.004 25.000 3.836 1.00 88.12 230 ILE A CA 1
ATOM 1752 C C . ILE A 1 230 ? -16.438 26.221 4.653 1.00 88.12 230 ILE A C 1
ATOM 1754 O O . ILE A 1 230 ? -16.712 26.105 5.848 1.00 88.12 230 ILE A O 1
ATOM 1758 N N . ARG A 1 231 ? -16.603 27.372 3.994 1.00 95.88 231 ARG A N 1
ATOM 1759 C CA . ARG A 1 231 ? -17.063 28.621 4.605 1.00 95.88 231 ARG A CA 1
ATOM 1760 C C . ARG A 1 231 ? -18.424 28.465 5.278 1.00 95.88 231 ARG A C 1
ATOM 1762 O O . ARG A 1 231 ? -18.576 28.841 6.439 1.00 95.88 231 ARG A O 1
ATOM 1769 N N . ARG A 1 232 ? -19.409 27.874 4.590 1.00 94.56 232 ARG A N 1
ATOM 1770 C CA . ARG A 1 232 ? -20.746 27.634 5.167 1.00 94.56 232 ARG A CA 1
ATOM 1771 C C . ARG A 1 232 ? -20.696 26.730 6.393 1.00 94.56 232 ARG A C 1
ATOM 1773 O O . ARG A 1 232 ? -21.385 27.006 7.372 1.00 94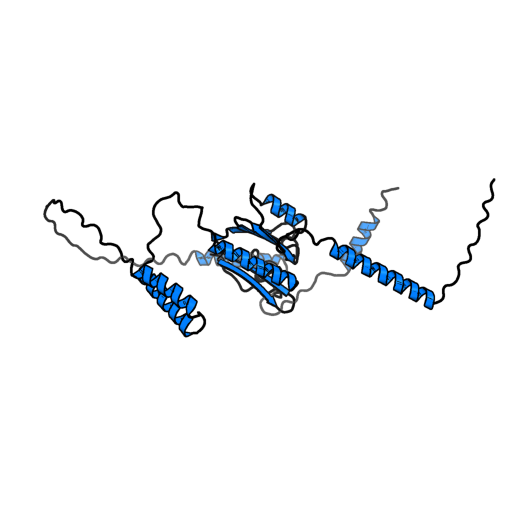.56 232 ARG A O 1
ATOM 1780 N N . ARG A 1 233 ? -19.874 25.679 6.361 1.00 93.00 233 ARG A N 1
ATOM 1781 C CA . ARG A 1 233 ? -19.695 24.772 7.501 1.00 93.00 233 ARG A CA 1
ATOM 1782 C C . ARG A 1 233 ? -19.112 25.497 8.716 1.00 93.00 233 ARG A C 1
ATOM 1784 O O . ARG A 1 233 ? -19.659 25.360 9.806 1.00 93.00 233 ARG A O 1
ATOM 1791 N N . LEU A 1 234 ? -18.038 26.264 8.532 1.00 91.50 234 LEU A N 1
ATOM 1792 C CA . LEU A 1 234 ? -17.364 26.975 9.625 1.00 91.50 234 LEU A CA 1
ATOM 1793 C C . LEU A 1 234 ? -18.248 28.081 10.219 1.00 91.50 234 LEU A C 1
ATOM 1795 O O . LEU A 1 234 ? -18.343 28.216 11.436 1.00 91.50 234 LEU A O 1
ATOM 1799 N N . LEU A 1 235 ? -18.992 28.808 9.380 1.00 92.06 235 LEU A N 1
ATOM 1800 C CA . LEU A 1 235 ? -19.965 29.800 9.847 1.00 92.06 235 LEU A CA 1
ATOM 1801 C C . LEU A 1 235 ? -21.128 29.167 10.622 1.00 92.06 235 LEU A C 1
ATOM 1803 O O . LEU A 1 235 ? -21.588 29.733 11.611 1.00 92.06 235 LEU A O 1
ATOM 1807 N N . ALA A 1 236 ? -21.589 27.979 10.218 1.00 90.12 236 ALA A N 1
ATOM 1808 C CA . ALA A 1 236 ? -22.615 27.252 10.962 1.00 90.12 236 ALA A CA 1
ATOM 1809 C C . ALA A 1 236 ? -22.127 26.816 12.353 1.00 90.12 236 ALA A C 1
ATOM 1811 O O . ALA A 1 236 ? -22.925 26.788 13.285 1.00 90.12 236 ALA A O 1
ATOM 1812 N N . GLN A 1 237 ? -20.835 26.509 12.506 1.00 84.81 237 GLN A N 1
ATOM 1813 C CA . GLN A 1 237 ? -20.231 26.183 13.802 1.00 84.81 237 GLN A CA 1
ATOM 1814 C C . GLN A 1 237 ? -20.091 27.420 14.696 1.00 84.81 237 GLN A C 1
ATOM 1816 O O . GLN A 1 237 ? -20.384 27.343 15.884 1.00 84.81 237 GLN A O 1
ATOM 1821 N N . LEU A 1 238 ? -19.729 28.572 14.125 1.00 87.19 238 LEU A N 1
ATOM 1822 C CA . LEU A 1 238 ? -19.650 29.840 14.859 1.00 87.19 238 LEU A CA 1
ATOM 1823 C C . LEU A 1 238 ? -21.023 30.339 15.329 1.00 87.19 238 LEU A C 1
ATOM 1825 O O . LEU A 1 238 ? -21.143 30.865 16.433 1.00 87.19 238 LEU A O 1
ATOM 1829 N N . ASN A 1 239 ? -22.066 30.141 14.518 1.00 85.56 239 ASN A N 1
ATOM 1830 C CA . ASN A 1 239 ? -23.435 30.516 14.881 1.00 85.56 239 ASN A CA 1
ATOM 1831 C C . ASN A 1 239 ? -24.084 29.558 15.891 1.00 85.56 239 ASN A C 1
ATOM 1833 O O . ASN A 1 239 ? -25.082 29.918 16.510 1.00 85.56 239 ASN A O 1
ATOM 1837 N N . GLN A 1 240 ? -23.521 28.366 16.100 1.00 75.44 240 GLN A N 1
ATOM 1838 C CA . GLN A 1 240 ? -23.911 27.445 17.174 1.00 75.44 240 GLN A CA 1
ATOM 1839 C C . GLN A 1 240 ? -23.181 27.774 18.485 1.00 75.44 240 GLN A C 1
ATOM 1841 O O . GLN A 1 240 ? -22.716 26.878 19.189 1.00 75.44 240 GLN A O 1
ATOM 1846 N N . GLY A 1 241 ? -23.073 29.068 18.809 1.00 59.81 241 GLY A N 1
ATOM 1847 C CA . GLY A 1 241 ? -22.521 29.534 20.079 1.00 59.81 241 GLY A CA 1
ATOM 1848 C C . GLY A 1 241 ? -23.171 28.826 21.277 1.00 59.81 241 GLY A C 1
ATOM 1849 O O . GLY A 1 241 ? -24.283 28.303 21.150 1.00 59.81 241 GLY A O 1
ATOM 1850 N N . PRO A 1 242 ? -22.483 28.779 22.435 1.00 55.09 242 PRO A N 1
ATOM 1851 C CA . PRO A 1 242 ? -22.958 28.057 23.608 1.00 55.09 242 PRO A CA 1
ATOM 1852 C C . PRO A 1 242 ? -24.390 28.499 23.910 1.00 55.09 242 PRO A C 1
ATOM 1854 O O . PRO A 1 242 ? -24.638 29.681 24.152 1.00 55.09 242 PRO A O 1
ATOM 1857 N N . GLY A 1 243 ? -25.334 27.558 23.805 1.00 52.69 243 GLY A N 1
ATOM 1858 C CA . GLY A 1 243 ? -26.747 27.825 24.059 1.00 52.69 243 GLY A CA 1
ATOM 1859 C C . GLY A 1 243 ? -26.931 28.496 25.424 1.00 52.69 243 GLY A C 1
ATOM 1860 O O . GLY A 1 243 ? -26.071 28.323 26.292 1.00 52.69 243 GLY A O 1
ATOM 1861 N N . PRO A 1 244 ? -28.014 29.272 25.620 1.00 50.66 244 PRO A N 1
ATOM 1862 C CA . PRO A 1 244 ? -28.248 30.012 26.855 1.00 50.66 244 PRO A CA 1
ATOM 1863 C C . PRO A 1 244 ? -28.092 29.063 28.043 1.00 50.66 244 PRO A C 1
ATOM 1865 O O . PRO A 1 244 ? -28.866 28.119 28.207 1.00 50.66 244 PRO A O 1
ATOM 1868 N N . GLY A 1 245 ? -27.020 29.277 28.808 1.00 50.44 245 GLY A N 1
ATOM 1869 C CA . GLY A 1 245 ? -26.735 28.521 30.012 1.00 50.44 245 GLY A CA 1
ATOM 1870 C C . GLY A 1 245 ? -27.943 28.618 30.926 1.00 50.44 245 GLY A C 1
ATOM 1871 O O . GLY A 1 245 ? -28.405 29.720 31.219 1.00 50.44 245 GLY A O 1
ATOM 1872 N N . GLY A 1 246 ? -28.465 27.456 31.316 1.00 46.31 246 GLY A N 1
ATOM 1873 C CA . GLY A 1 246 ? -29.527 27.347 32.299 1.00 46.31 246 GLY A CA 1
ATOM 1874 C C . GLY A 1 246 ? -29.173 28.168 33.531 1.00 46.31 246 GLY A C 1
ATOM 1875 O O . GLY A 1 246 ? -28.133 27.968 34.156 1.00 46.31 246 GLY A O 1
ATOM 1876 N N . GLU A 1 247 ? -30.052 29.115 33.813 1.00 46.66 247 GLU A N 1
ATOM 1877 C CA . GLU A 1 247 ? -30.131 29.914 35.020 1.00 46.66 247 GLU A CA 1
ATOM 1878 C C . GLU A 1 247 ? -30.132 28.973 36.242 1.00 46.66 247 GLU A C 1
ATOM 1880 O O . GLU A 1 247 ? -31.024 28.128 36.359 1.00 46.66 247 GLU A O 1
ATOM 1885 N N . PRO A 1 248 ? -29.117 29.018 37.125 1.00 57.31 248 PRO A N 1
ATOM 1886 C CA . PRO A 1 248 ? -29.154 28.249 38.356 1.00 57.31 248 PRO A CA 1
ATOM 1887 C C . PRO A 1 248 ? -30.125 28.926 39.324 1.00 57.31 248 PRO A C 1
ATOM 1889 O O . PRO A 1 248 ? -29.860 30.020 39.827 1.00 57.31 248 PRO A O 1
ATOM 1892 N N . ASP A 1 249 ? -31.243 28.251 39.585 1.00 55.16 249 ASP A N 1
ATOM 1893 C CA . ASP A 1 249 ? -32.211 28.627 40.607 1.00 55.16 249 ASP A CA 1
ATOM 1894 C C . ASP A 1 249 ? -31.521 28.927 41.944 1.00 55.16 249 ASP A C 1
ATOM 1896 O O . ASP A 1 249 ? -30.857 28.090 42.566 1.00 55.16 249 ASP A O 1
ATOM 1900 N N . ALA A 1 250 ? -31.729 30.158 42.395 1.00 50.22 250 ALA A N 1
ATOM 1901 C CA . ALA A 1 250 ? -31.299 30.675 43.673 1.00 50.22 250 ALA A CA 1
ATOM 1902 C C . ALA A 1 250 ? -32.051 30.004 44.836 1.00 50.22 250 ALA A C 1
ATOM 1904 O O . ALA A 1 250 ? -33.237 30.245 45.053 1.00 50.22 250 ALA A O 1
ATOM 1905 N N . LYS A 1 251 ? -31.322 29.246 45.659 1.00 51.19 251 LYS A N 1
ATOM 1906 C CA . LYS A 1 251 ? -31.556 29.079 47.107 1.00 51.19 251 LYS A CA 1
ATOM 1907 C C . LYS A 1 251 ? -30.159 28.999 47.733 1.00 51.19 251 LYS A C 1
ATOM 1909 O O . LYS A 1 251 ? -29.459 28.019 47.546 1.00 51.19 251 LYS A O 1
ATOM 1914 N N . GLY A 1 252 ? -29.593 30.060 48.298 1.00 48.75 252 GLY A N 1
ATOM 1915 C CA . GLY A 1 252 ? -30.091 30.762 49.470 1.00 48.75 252 GLY A CA 1
ATOM 1916 C C . GLY A 1 252 ? -29.483 30.113 50.711 1.00 48.75 252 GLY A C 1
ATOM 1917 O O . GLY A 1 252 ? -30.116 29.238 51.273 1.00 48.75 252 GLY A O 1
ATOM 1918 N N . HIS A 1 253 ? -28.270 30.516 51.107 1.00 42.22 253 HIS A N 1
ATOM 1919 C CA . HIS A 1 253 ? -27.808 30.479 52.500 1.00 42.22 253 HIS A CA 1
ATOM 1920 C C . HIS A 1 253 ? -26.600 31.411 52.699 1.00 42.22 253 HIS A C 1
ATOM 1922 O O . HIS A 1 253 ? -25.499 31.183 52.208 1.00 42.22 253 HIS A O 1
ATOM 1928 N N . SER A 1 254 ? -26.876 32.489 53.430 1.00 45.78 254 SER A N 1
ATOM 1929 C CA . SER A 1 254 ? -25.941 33.388 54.108 1.00 45.78 254 SER A CA 1
ATOM 1930 C C . SER A 1 254 ? -25.063 32.620 55.099 1.00 45.78 254 SER A C 1
ATOM 1932 O O . SER A 1 254 ? -25.616 31.772 55.796 1.00 45.78 254 SER A O 1
ATOM 1934 N N . THR A 1 255 ? -23.768 32.959 55.219 1.00 44.16 255 THR A N 1
ATOM 1935 C CA . THR A 1 255 ? -23.047 33.247 56.489 1.00 44.16 255 THR A CA 1
ATOM 1936 C C . THR A 1 255 ? -21.618 33.756 56.190 1.00 44.16 255 THR A C 1
ATOM 1938 O O . THR A 1 255 ? -20.762 33.009 55.736 1.00 44.16 255 THR A O 1
ATOM 1941 N N . THR A 1 256 ? -21.430 35.064 56.375 1.00 45.38 256 THR A N 1
ATOM 1942 C CA . THR A 1 256 ? -20.472 35.747 57.278 1.00 45.38 256 THR A CA 1
ATOM 1943 C C . THR A 1 256 ? -18.997 35.293 57.401 1.00 45.38 256 THR A C 1
ATOM 1945 O O . THR A 1 256 ? -18.705 34.243 57.956 1.00 45.38 256 THR A O 1
ATOM 1948 N N . GLU A 1 257 ? -18.119 36.238 57.020 1.00 41.62 257 GLU A N 1
ATOM 1949 C CA . GLU A 1 257 ? -16.810 36.653 57.588 1.00 41.62 257 GLU A CA 1
ATOM 1950 C C . GLU A 1 257 ? -15.559 35.753 57.589 1.00 41.62 257 GLU A C 1
ATOM 1952 O O . GLU A 1 257 ? -15.587 34.581 57.940 1.00 41.62 257 GLU A O 1
ATOM 1957 N N . GLY A 1 258 ? -14.406 36.402 57.334 1.00 37.66 258 GLY A N 1
ATOM 1958 C CA . GLY A 1 258 ? -13.122 35.968 57.902 1.00 37.66 258 GLY A CA 1
ATOM 1959 C C . GLY A 1 258 ? -11.857 36.184 57.062 1.00 37.66 258 GLY A C 1
ATOM 1960 O O . GLY A 1 258 ? -11.311 35.232 56.528 1.00 37.66 258 GLY A O 1
ATOM 1961 N N . ILE A 1 259 ? -11.395 37.436 56.966 1.00 46.81 259 ILE A N 1
ATOM 1962 C CA . ILE A 1 259 ? -10.000 37.911 57.139 1.00 46.81 259 ILE A CA 1
ATOM 1963 C C . ILE A 1 259 ? -8.862 36.851 57.074 1.00 46.81 259 ILE A C 1
ATOM 1965 O O . ILE A 1 259 ? -8.809 35.975 57.927 1.00 46.81 259 ILE A O 1
ATOM 1969 N N . LEU A 1 260 ? -7.881 37.036 56.169 1.00 37.69 260 LEU A N 1
ATOM 1970 C CA . LEU A 1 260 ? -6.423 37.209 56.426 1.00 37.69 260 LEU A CA 1
ATOM 1971 C C . LEU A 1 260 ? -5.562 36.824 55.201 1.00 37.69 260 LEU A C 1
ATOM 1973 O O . LEU A 1 260 ? -5.491 35.666 54.800 1.00 37.69 260 LEU A O 1
ATOM 1977 N N . SER A 1 261 ? -4.815 37.804 54.682 1.00 45.47 261 SER A N 1
ATOM 1978 C CA . SER A 1 261 ? -3.518 37.596 54.013 1.00 45.47 261 SER A CA 1
ATOM 1979 C C . SER A 1 261 ? -2.521 36.950 54.993 1.00 45.47 261 SER A C 1
ATOM 1981 O O . SER A 1 261 ? -2.653 37.189 56.197 1.00 45.47 261 SER A O 1
ATOM 1983 N N . PRO A 1 262 ? -1.470 36.230 54.541 1.00 56.06 262 PRO A N 1
ATOM 1984 C CA . PRO A 1 262 ? -0.197 36.928 54.310 1.00 56.06 262 PRO A CA 1
ATOM 1985 C C . PRO A 1 262 ? 0.784 36.305 53.283 1.00 56.06 262 PRO A C 1
ATOM 1987 O O . PRO A 1 262 ? 0.788 35.115 53.005 1.00 56.06 262 PRO A O 1
ATOM 1990 N N . GLN A 1 263 ? 1.681 37.188 52.837 1.00 34.66 263 GLN A N 1
ATOM 1991 C CA . GLN A 1 263 ? 3.120 37.031 52.577 1.00 34.66 263 GLN A CA 1
ATOM 1992 C C . GLN A 1 263 ? 3.692 36.059 51.523 1.00 34.66 263 GLN A C 1
ATOM 1994 O O . GLN A 1 263 ? 3.574 34.842 51.554 1.00 34.66 263 GLN A O 1
ATOM 1999 N N . THR A 1 264 ? 4.484 36.710 50.673 1.00 47.22 264 THR A N 1
ATOM 2000 C CA . THR A 1 264 ? 5.615 36.270 49.855 1.00 47.22 264 THR A CA 1
ATOM 2001 C C . THR A 1 264 ? 6.756 35.623 50.648 1.00 47.22 264 THR A C 1
ATOM 2003 O O . THR A 1 264 ? 7.230 36.225 51.610 1.00 47.22 264 THR A O 1
ATOM 2006 N N . THR A 1 265 ? 7.333 34.542 50.113 1.00 46.69 265 THR A N 1
ATOM 2007 C CA . THR A 1 265 ? 8.783 34.265 50.160 1.00 46.69 265 THR A CA 1
ATOM 2008 C C . THR A 1 265 ? 9.246 33.589 48.855 1.00 46.69 265 THR A C 1
ATOM 2010 O O . THR A 1 265 ? 8.464 32.866 48.234 1.00 46.69 265 THR A O 1
ATOM 2013 N N . PRO A 1 266 ? 10.488 33.845 48.396 1.00 52.94 266 PRO A N 1
ATOM 2014 C CA . PRO A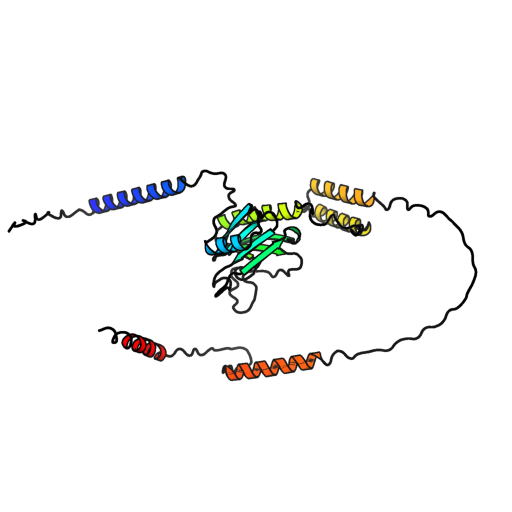 1 266 ? 11.050 33.263 47.181 1.00 52.94 266 PRO A CA 1
ATOM 2015 C C . PRO A 1 266 ? 11.797 31.955 47.490 1.00 52.94 266 PRO A C 1
ATOM 2017 O O . PRO A 1 266 ? 12.577 31.896 48.437 1.00 52.94 266 PRO A O 1
ATOM 2020 N N . SER A 1 267 ? 11.574 30.921 46.676 1.00 43.22 267 SER A N 1
ATOM 2021 C CA . SER A 1 267 ? 12.301 29.648 46.751 1.00 43.22 267 SER A CA 1
ATOM 2022 C C . SER A 1 267 ? 13.470 29.633 45.774 1.00 43.22 267 SER A C 1
ATOM 2024 O O . SER A 1 267 ? 13.333 29.997 44.607 1.00 43.22 267 SER A O 1
ATOM 2026 N N . GLU A 1 268 ? 14.599 29.184 46.304 1.00 41.44 268 GLU A N 1
ATOM 2027 C CA . GLU A 1 268 ? 15.934 29.131 45.729 1.00 41.44 268 GLU A CA 1
ATOM 2028 C C . GLU A 1 268 ? 16.101 28.219 44.504 1.00 41.44 268 GLU A C 1
ATOM 2030 O O . GLU A 1 268 ? 15.354 27.275 44.254 1.00 41.44 268 GLU A O 1
ATOM 2035 N N . HIS A 1 269 ? 17.165 28.551 43.775 1.00 45.81 269 HIS A N 1
ATOM 2036 C CA . HIS A 1 269 ? 17.830 27.826 42.700 1.00 45.81 269 HIS A CA 1
ATOM 2037 C C . HIS A 1 269 ? 18.223 26.386 43.086 1.00 45.81 269 HIS A C 1
ATOM 2039 O O . HIS A 1 269 ? 18.950 26.183 44.054 1.00 45.81 269 HIS A O 1
ATOM 2045 N N . GLU A 1 270 ? 17.898 25.414 42.230 1.00 46.03 270 GLU A N 1
ATOM 2046 C CA . GLU A 1 270 ? 18.457 24.055 42.266 1.00 46.03 270 GLU A CA 1
ATOM 2047 C C . GLU A 1 270 ? 19.073 23.707 40.893 1.00 46.03 270 GLU A C 1
ATOM 2049 O O . GLU A 1 270 ? 18.338 23.525 39.919 1.00 46.03 270 GLU A O 1
ATOM 2054 N N . PRO A 1 271 ? 20.414 23.622 40.756 1.00 47.97 271 PRO A N 1
ATOM 2055 C CA . PRO A 1 271 ? 21.048 23.021 39.589 1.00 47.97 271 PRO A CA 1
ATOM 2056 C C . PRO A 1 271 ? 21.846 21.774 39.997 1.00 47.97 271 PRO A C 1
ATOM 2058 O O . PRO A 1 271 ? 23.020 21.861 40.343 1.00 47.97 271 PRO A O 1
ATOM 2061 N N . ALA A 1 272 ? 21.229 20.593 39.927 1.00 50.62 272 ALA A N 1
ATOM 2062 C CA . ALA A 1 272 ? 21.931 19.325 40.151 1.00 50.62 272 ALA A CA 1
ATOM 2063 C C . ALA A 1 272 ? 21.368 18.182 39.288 1.00 50.62 272 ALA A C 1
ATOM 2065 O O . ALA A 1 272 ? 20.910 17.164 39.800 1.00 50.62 272 ALA A O 1
ATOM 2066 N N . ARG A 1 273 ? 21.382 18.331 37.954 1.00 49.16 273 ARG A N 1
ATOM 2067 C CA . ARG A 1 273 ? 21.099 17.216 37.015 1.00 49.16 273 ARG A CA 1
ATOM 2068 C C . ARG A 1 273 ? 21.977 17.169 35.755 1.00 49.16 273 ARG A C 1
ATOM 2070 O O . ARG A 1 273 ? 21.655 16.437 34.825 1.00 49.16 273 ARG A O 1
ATOM 2077 N N . GLN A 1 274 ? 23.105 17.884 35.726 1.00 46.12 274 GLN A N 1
ATOM 2078 C CA . GLN A 1 274 ? 23.990 17.899 34.550 1.00 46.12 274 GLN A CA 1
ATOM 2079 C C . GLN A 1 274 ? 25.151 16.880 34.628 1.00 46.12 274 GLN A C 1
ATOM 2081 O O . GLN A 1 274 ? 25.601 16.413 33.590 1.00 46.12 274 GLN A O 1
ATOM 2086 N N . GLU A 1 275 ? 25.597 16.445 35.815 1.00 46.03 275 GLU A N 1
ATOM 2087 C CA . GLU A 1 275 ? 26.811 15.603 35.934 1.00 46.03 275 GLU A CA 1
ATOM 2088 C C . GLU A 1 275 ? 26.609 14.094 35.698 1.00 46.03 275 GLU A C 1
ATOM 2090 O O . GLU A 1 275 ? 27.579 13.368 35.480 1.00 46.03 275 GLU A O 1
ATOM 2095 N N . GLN A 1 276 ? 25.375 13.577 35.671 1.00 44.06 276 GLN A N 1
ATOM 2096 C CA . GLN A 1 276 ? 25.163 12.142 35.411 1.00 44.06 276 GLN A CA 1
ATOM 2097 C C . GLN A 1 276 ? 25.248 11.762 33.923 1.00 44.06 276 GLN A C 1
ATOM 2099 O O . GLN A 1 276 ? 25.575 10.614 33.618 1.00 44.06 276 GLN A O 1
ATOM 2104 N N . ASN A 1 277 ? 25.048 12.704 32.994 1.00 45.47 277 ASN A N 1
ATOM 2105 C CA . ASN A 1 277 ? 25.072 12.410 31.554 1.00 45.47 277 ASN A CA 1
ATOM 2106 C C . ASN A 1 277 ? 26.487 12.323 30.958 1.00 45.47 277 ASN A C 1
ATOM 2108 O O . ASN A 1 277 ? 26.700 11.558 30.014 1.00 45.47 277 ASN A O 1
ATOM 2112 N N . ASP A 1 278 ? 27.475 12.999 31.546 1.00 45.81 278 ASP A N 1
ATOM 2113 C CA . ASP A 1 278 ? 28.852 12.973 31.030 1.00 45.81 278 ASP A CA 1
ATOM 2114 C C . ASP A 1 278 ? 29.590 11.666 31.381 1.00 45.81 278 ASP A C 1
ATOM 2116 O O . ASP A 1 278 ? 30.470 11.213 30.643 1.00 45.81 278 ASP A O 1
ATOM 2120 N N . SER A 1 279 ? 29.163 10.973 32.446 1.00 48.44 279 SER A N 1
ATOM 2121 C CA . SER A 1 279 ? 29.738 9.678 32.847 1.00 48.44 279 SER A CA 1
ATOM 2122 C C . SER A 1 279 ? 29.377 8.525 31.892 1.00 48.44 279 SER A C 1
ATOM 2124 O O . SER A 1 279 ? 30.186 7.621 31.661 1.00 48.44 279 SER A O 1
ATOM 2126 N N . VAL A 1 280 ? 28.198 8.578 31.257 1.00 51.44 280 VAL A N 1
ATOM 2127 C CA . VAL A 1 280 ? 27.733 7.544 30.313 1.00 51.44 280 VAL A CA 1
ATOM 2128 C C . VAL A 1 280 ? 28.396 7.712 28.938 1.00 51.44 280 VAL A C 1
ATOM 2130 O O . VAL A 1 280 ? 28.713 6.721 28.273 1.00 51.44 280 VAL A O 1
ATOM 2133 N N . ALA A 1 281 ? 28.700 8.952 28.535 1.00 50.31 281 ALA A N 1
ATOM 2134 C CA . ALA A 1 281 ? 29.416 9.246 27.292 1.00 50.31 281 ALA A CA 1
ATOM 2135 C C . ALA A 1 281 ? 30.883 8.765 27.329 1.00 50.31 281 ALA A C 1
ATOM 2137 O O . ALA A 1 281 ? 31.380 8.201 26.347 1.00 50.31 281 ALA A O 1
ATOM 2138 N N . ALA A 1 282 ? 31.559 8.895 28.476 1.00 52.28 282 ALA A N 1
ATOM 2139 C CA . ALA A 1 282 ? 32.936 8.430 28.652 1.00 52.28 282 ALA A CA 1
ATOM 2140 C C . ALA A 1 282 ? 33.059 6.890 28.617 1.00 52.28 282 ALA A C 1
ATOM 2142 O O . ALA A 1 282 ? 33.987 6.349 28.006 1.00 52.28 282 ALA A O 1
ATOM 2143 N N . ALA A 1 283 ? 32.086 6.165 29.186 1.00 52.94 283 ALA A N 1
ATOM 2144 C CA . ALA A 1 283 ? 32.056 4.699 29.158 1.00 52.94 283 ALA A CA 1
ATOM 2145 C C . ALA A 1 283 ? 31.810 4.126 27.743 1.00 52.94 283 ALA A C 1
ATOM 2147 O O . ALA A 1 283 ? 32.353 3.074 27.385 1.00 52.94 283 ALA A O 1
ATOM 2148 N N . GLY A 1 284 ? 31.043 4.833 26.903 1.00 52.03 284 GLY A N 1
ATOM 2149 C CA . GLY A 1 284 ? 30.818 4.465 25.500 1.00 52.03 284 GLY A CA 1
ATOM 2150 C C . GLY A 1 284 ? 32.067 4.614 24.622 1.00 52.03 284 GLY A C 1
ATOM 2151 O O . GLY A 1 284 ? 32.349 3.750 23.784 1.00 52.03 284 GLY A O 1
ATOM 2152 N N . ALA A 1 285 ? 32.862 5.663 24.852 1.00 56.69 285 ALA A N 1
ATOM 2153 C CA . ALA A 1 285 ? 34.087 5.927 24.097 1.00 56.69 285 ALA A CA 1
ATOM 2154 C C . ALA A 1 285 ? 35.180 4.869 24.346 1.00 56.69 285 ALA A C 1
ATOM 2156 O O . ALA A 1 285 ? 35.836 4.425 23.398 1.00 56.69 285 ALA A O 1
ATOM 2157 N N . ALA A 1 286 ? 35.329 4.395 25.589 1.00 61.12 286 ALA A N 1
ATOM 2158 C CA . ALA A 1 286 ? 36.304 3.358 25.941 1.00 61.12 286 ALA A CA 1
ATOM 2159 C C . ALA A 1 286 ? 35.989 2.004 25.272 1.00 61.12 286 ALA A C 1
ATOM 2161 O O . ALA A 1 286 ? 36.872 1.358 24.704 1.00 61.12 286 ALA A O 1
ATOM 2162 N N . LYS A 1 287 ? 34.708 1.609 25.232 1.00 65.69 287 LYS A N 1
ATOM 2163 C CA . LYS A 1 287 ? 34.270 0.342 24.615 1.00 65.69 287 LYS A CA 1
ATOM 2164 C C . LYS A 1 287 ? 34.433 0.341 23.086 1.00 65.69 287 LYS A C 1
ATOM 2166 O O . LYS A 1 287 ? 34.723 -0.697 22.489 1.00 65.69 287 LYS A O 1
ATOM 2171 N N . GLY A 1 288 ? 34.305 1.511 22.453 1.00 66.12 288 GLY A N 1
ATOM 2172 C CA . GLY A 1 288 ? 34.554 1.697 21.020 1.00 66.12 288 GLY A CA 1
ATOM 2173 C C . GLY A 1 288 ? 36.031 1.565 20.625 1.00 66.12 288 GLY A C 1
ATOM 2174 O O . GLY A 1 288 ? 36.336 1.035 19.553 1.00 66.12 288 GLY A O 1
ATOM 2175 N N . GLN A 1 289 ? 36.958 1.989 21.490 1.00 68.94 289 GLN A N 1
ATOM 2176 C CA . GLN A 1 289 ? 38.398 1.831 21.248 1.00 68.94 289 GLN A CA 1
ATOM 2177 C C . GLN A 1 289 ? 38.864 0.375 21.407 1.00 68.94 289 GLN A C 1
ATOM 2179 O O . GLN A 1 289 ? 39.679 -0.091 20.607 1.00 68.94 289 GLN A O 1
ATOM 2184 N N . GLU A 1 290 ? 38.297 -0.365 22.363 1.00 66.06 290 GLU A N 1
ATOM 2185 C CA . GLU A 1 290 ? 38.587 -1.791 22.585 1.00 66.06 290 GLU A CA 1
ATOM 2186 C C . GLU A 1 290 ? 38.196 -2.650 21.365 1.00 66.06 290 GLU A C 1
ATOM 2188 O O . GLU A 1 290 ? 38.973 -3.476 20.877 1.00 66.06 290 GLU A O 1
ATOM 2193 N N . LEU A 1 291 ? 37.009 -2.398 20.795 1.00 59.94 291 LEU A N 1
ATOM 2194 C CA . LEU A 1 291 ? 36.545 -3.055 19.568 1.00 59.94 291 LEU A CA 1
ATOM 2195 C C . LEU A 1 291 ? 37.442 -2.711 18.371 1.00 59.94 291 LEU A C 1
ATOM 2197 O O . LEU A 1 291 ? 37.828 -3.601 17.621 1.00 59.94 291 LEU A O 1
ATOM 2201 N N . ARG A 1 292 ? 37.857 -1.451 18.205 1.00 68.38 292 ARG A N 1
ATOM 2202 C CA . ARG A 1 292 ? 38.760 -1.061 17.105 1.00 68.38 292 ARG A CA 1
ATOM 2203 C C . ARG A 1 292 ? 40.117 -1.769 17.164 1.00 68.38 292 ARG A C 1
ATOM 2205 O O . ARG A 1 292 ? 40.602 -2.201 16.118 1.00 68.38 292 ARG A O 1
ATOM 2212 N N . LYS A 1 293 ? 40.688 -1.955 18.362 1.00 71.38 293 LYS A N 1
ATOM 2213 C CA . LYS A 1 293 ? 41.924 -2.737 18.559 1.00 71.38 293 LYS A CA 1
ATOM 2214 C C . LYS A 1 293 ? 41.726 -4.210 18.196 1.00 71.38 293 LYS A C 1
ATOM 2216 O O . LYS A 1 293 ? 42.539 -4.769 17.467 1.00 71.38 293 LYS A O 1
ATOM 2221 N N . ARG A 1 294 ? 40.616 -4.815 18.632 1.00 67.44 294 ARG A N 1
ATOM 2222 C CA . ARG A 1 294 ? 40.294 -6.229 18.371 1.00 67.44 294 ARG A CA 1
ATOM 2223 C C . ARG A 1 294 ? 40.088 -6.553 16.885 1.00 67.44 294 ARG A C 1
ATOM 2225 O O . ARG A 1 294 ? 40.308 -7.688 16.482 1.00 67.44 294 ARG A O 1
ATOM 2232 N N . TRP A 1 295 ? 39.706 -5.567 16.074 1.00 72.56 295 TRP A N 1
ATOM 2233 C CA . TRP A 1 295 ? 39.510 -5.717 14.626 1.00 72.56 295 TRP A CA 1
ATOM 2234 C C . TRP A 1 295 ? 40.648 -5.121 13.775 1.00 72.56 295 TRP A C 1
ATOM 2236 O O . TRP A 1 295 ? 40.514 -5.035 12.557 1.00 72.56 295 TRP A O 1
ATOM 2246 N N . GLY A 1 296 ? 41.767 -4.707 14.385 1.00 65.94 296 GLY A N 1
ATOM 2247 C CA . GLY A 1 296 ? 42.930 -4.184 13.653 1.00 65.94 296 GLY A CA 1
ATOM 2248 C C . GLY A 1 296 ? 42.672 -2.869 12.903 1.00 65.94 296 GLY A C 1
ATOM 2249 O O . GLY A 1 296 ? 43.327 -2.590 11.902 1.00 65.94 296 GLY A O 1
ATOM 2250 N N . ILE A 1 297 ? 41.710 -2.058 13.355 1.00 62.62 297 ILE A N 1
ATOM 2251 C CA . ILE A 1 297 ? 41.331 -0.805 12.692 1.00 62.62 297 ILE A CA 1
ATOM 2252 C C . ILE A 1 297 ? 42.167 0.340 13.279 1.00 62.62 297 ILE A C 1
ATOM 2254 O O . ILE A 1 297 ? 41.796 0.922 14.300 1.00 62.62 297 ILE A O 1
ATOM 2258 N N . SER A 1 298 ? 43.283 0.693 12.631 1.00 51.72 298 SER A N 1
ATOM 2259 C CA . SER A 1 298 ? 44.045 1.910 12.953 1.00 51.72 298 SER A CA 1
ATOM 2260 C C . SER A 1 298 ? 43.721 3.029 11.960 1.00 51.72 298 SER A C 1
ATOM 2262 O O . SER A 1 298 ? 43.948 2.871 10.761 1.00 51.72 298 SER A O 1
ATOM 2264 N N . GLY A 1 299 ? 43.214 4.165 12.443 1.00 48.47 299 GLY A N 1
ATOM 2265 C CA . GLY A 1 299 ? 43.034 5.365 11.623 1.00 48.47 299 GLY A CA 1
ATOM 2266 C C . GLY A 1 299 ? 42.183 6.443 12.296 1.00 48.47 299 GLY A C 1
ATOM 2267 O O . GLY A 1 299 ? 41.048 6.188 12.716 1.00 48.47 299 GLY A O 1
ATOM 2268 N N . SER A 1 300 ? 42.738 7.650 12.376 1.00 48.81 300 SER A N 1
ATOM 2269 C CA . SER A 1 300 ? 42.058 8.901 12.714 1.00 48.81 300 SER A CA 1
ATOM 2270 C C . SER A 1 300 ? 42.134 9.824 11.499 1.00 48.81 300 SER A C 1
ATOM 2272 O O . SER A 1 300 ? 43.231 10.174 11.074 1.00 48.81 300 SER A O 1
ATOM 2274 N N . GLY A 1 301 ? 40.984 10.232 10.964 1.00 44.78 301 GLY A N 1
ATOM 2275 C CA . GLY A 1 301 ? 40.912 11.233 9.897 1.00 44.78 301 GLY A CA 1
ATOM 2276 C C . GLY A 1 301 ? 41.037 10.673 8.477 1.00 44.78 301 GLY A C 1
ATOM 2277 O O . GLY A 1 301 ? 41.585 9.599 8.258 1.00 44.78 301 GLY A O 1
ATOM 2278 N N . LEU A 1 302 ? 40.425 11.406 7.543 1.00 49.84 302 LEU A N 1
ATOM 2279 C CA . LEU A 1 302 ? 40.229 11.124 6.118 1.00 49.84 302 LEU A CA 1
ATOM 2280 C C . LEU A 1 302 ? 41.289 10.208 5.472 1.00 49.84 302 LEU A C 1
ATOM 2282 O O . LEU A 1 302 ? 42.450 10.582 5.351 1.00 49.84 302 LEU A O 1
ATOM 2286 N N . GLY A 1 303 ? 40.843 9.057 4.957 1.00 44.94 303 GLY A N 1
ATOM 2287 C CA . GLY A 1 303 ? 41.653 8.175 4.107 1.00 44.94 303 GLY A CA 1
ATOM 2288 C C . GLY A 1 303 ? 41.659 6.722 4.576 1.00 44.94 303 GLY A C 1
ATOM 2289 O O . GLY A 1 303 ? 42.667 6.217 5.058 1.00 44.94 303 GLY A O 1
ATOM 2290 N N . MET A 1 304 ? 40.530 6.022 4.442 1.00 39.66 304 MET A N 1
ATOM 2291 C CA . MET A 1 304 ? 40.425 4.621 4.856 1.00 39.66 304 MET A CA 1
ATOM 2292 C C . MET A 1 304 ? 40.794 3.694 3.686 1.00 39.66 304 MET A C 1
ATOM 2294 O O . MET A 1 304 ? 39.994 3.475 2.780 1.00 39.66 304 MET A O 1
ATOM 2298 N N . THR A 1 305 ? 42.013 3.148 3.701 1.00 43.09 305 THR A N 1
ATOM 2299 C CA . THR A 1 305 ? 42.433 2.083 2.774 1.00 43.09 305 THR A CA 1
ATOM 2300 C C . THR A 1 305 ? 42.170 0.727 3.424 1.00 43.09 305 THR A C 1
ATOM 2302 O O . THR A 1 305 ? 42.838 0.355 4.386 1.00 43.09 305 THR A O 1
ATOM 2305 N N . ILE A 1 306 ? 41.201 -0.029 2.905 1.00 46.22 306 ILE A N 1
ATOM 2306 C CA . ILE A 1 306 ? 40.938 -1.408 3.335 1.00 46.22 306 ILE A CA 1
ATOM 2307 C C . ILE A 1 306 ? 41.883 -2.331 2.554 1.00 46.22 306 ILE A C 1
ATOM 2309 O O . ILE A 1 306 ? 41.661 -2.600 1.374 1.00 46.22 306 ILE A O 1
ATOM 2313 N N . LYS A 1 307 ? 42.940 -2.839 3.199 1.00 45.56 307 LYS A N 1
ATOM 2314 C CA . LYS A 1 307 ? 43.690 -3.988 2.666 1.00 45.56 307 LYS A CA 1
ATOM 2315 C C . LYS A 1 307 ? 42.803 -5.230 2.793 1.00 45.56 307 LYS A C 1
ATOM 2317 O O . LYS A 1 307 ? 42.538 -5.693 3.896 1.00 45.56 307 LYS A O 1
ATOM 2322 N N . SER A 1 308 ? 42.318 -5.743 1.664 1.00 43.25 308 SER A N 1
ATOM 2323 C CA . SER A 1 308 ? 41.570 -7.006 1.614 1.00 43.25 308 SER A CA 1
ATOM 2324 C C . SER A 1 308 ? 42.488 -8.181 1.973 1.00 43.25 308 SER A C 1
ATOM 2326 O O . SER A 1 308 ? 43.527 -8.329 1.327 1.00 43.25 308 SER A O 1
ATOM 2328 N N . PRO A 1 309 ? 42.124 -9.061 2.924 1.00 46.53 309 PRO A N 1
ATOM 2329 C CA . PRO A 1 309 ? 42.819 -10.316 3.136 1.00 46.53 309 PRO A CA 1
ATOM 2330 C C . PRO A 1 309 ? 42.137 -11.382 2.276 1.00 46.53 309 PRO A C 1
ATOM 2332 O O . PRO A 1 309 ? 41.378 -12.209 2.767 1.00 46.53 309 PRO A O 1
ATOM 2335 N N . ILE A 1 310 ? 42.353 -11.338 0.963 1.00 47.69 310 ILE A N 1
ATOM 2336 C CA . ILE A 1 310 ? 42.025 -12.474 0.095 1.00 47.69 310 ILE A CA 1
ATOM 2337 C C . ILE A 1 310 ? 43.262 -12.754 -0.747 1.00 47.69 310 ILE A C 1
ATOM 2339 O O . ILE A 1 310 ? 43.388 -12.327 -1.891 1.00 47.69 310 ILE A O 1
ATOM 2343 N N . GLY A 1 311 ? 44.221 -13.427 -0.113 1.00 48.22 311 GLY A N 1
ATOM 2344 C CA . GLY A 1 311 ? 45.336 -14.054 -0.805 1.00 48.22 311 GLY A CA 1
ATOM 2345 C C . GLY A 1 311 ? 44.902 -15.366 -1.483 1.00 48.22 311 GLY A C 1
ATOM 2346 O O . GLY A 1 311 ? 43.917 -15.983 -1.070 1.00 48.22 311 GLY A O 1
ATOM 2347 N N . PRO A 1 312 ? 45.637 -15.825 -2.510 1.00 46.94 312 PRO A N 1
ATOM 2348 C CA . PRO A 1 312 ? 45.295 -16.982 -3.348 1.00 46.94 312 PRO A CA 1
ATOM 2349 C C . PRO A 1 312 ? 45.367 -18.357 -2.650 1.00 46.94 312 PRO A C 1
ATOM 2351 O O . PRO A 1 312 ? 45.112 -19.379 -3.285 1.00 46.94 312 PRO A O 1
ATOM 2354 N N . THR A 1 313 ? 45.664 -18.418 -1.353 1.00 51.38 313 THR A N 1
ATOM 2355 C CA . THR A 1 313 ? 45.791 -19.666 -0.582 1.00 51.38 313 THR A CA 1
ATOM 2356 C C . THR A 1 313 ? 44.449 -20.307 -0.211 1.00 51.38 313 THR A C 1
ATOM 2358 O O . THR A 1 313 ? 44.351 -21.531 -0.194 1.00 51.38 313 THR A O 1
ATOM 2361 N N . ALA A 1 314 ? 43.370 -19.530 -0.057 1.00 48.66 314 ALA A N 1
ATOM 2362 C CA . ALA A 1 314 ? 42.055 -20.059 0.345 1.00 48.66 314 ALA A CA 1
ATOM 2363 C C . ALA A 1 314 ? 41.345 -20.907 -0.737 1.00 48.66 314 ALA A C 1
ATOM 2365 O O . ALA A 1 314 ? 40.317 -21.536 -0.481 1.00 48.66 314 ALA A O 1
ATOM 2366 N N . ARG A 1 315 ? 41.873 -20.940 -1.971 1.00 53.00 315 ARG A N 1
ATOM 2367 C CA . ARG A 1 315 ? 41.308 -21.737 -3.074 1.00 53.00 315 ARG A CA 1
ATOM 2368 C C . ARG A 1 315 ? 41.860 -23.167 -3.135 1.00 53.00 315 ARG A C 1
ATOM 2370 O O . ARG A 1 315 ? 41.263 -23.990 -3.824 1.00 53.00 315 ARG A O 1
ATOM 2377 N N . ARG A 1 316 ? 42.962 -23.461 -2.430 1.00 51.81 316 ARG A N 1
ATOM 2378 C CA . ARG A 1 316 ? 43.601 -24.789 -2.425 1.00 51.81 316 ARG A CA 1
ATOM 2379 C C . ARG A 1 316 ? 42.960 -25.731 -1.398 1.00 51.81 316 ARG A C 1
ATOM 2381 O O . ARG A 1 316 ? 42.614 -26.850 -1.754 1.00 51.81 316 ARG A O 1
ATOM 2388 N N . GLU A 1 317 ? 42.633 -25.232 -0.208 1.00 52.75 317 GLU A N 1
ATOM 2389 C CA . GLU A 1 317 ? 42.016 -26.041 0.863 1.00 52.75 317 GLU A CA 1
ATOM 2390 C C . GLU A 1 317 ? 40.591 -26.514 0.523 1.00 52.75 317 GLU A C 1
ATOM 2392 O O . GLU A 1 317 ? 40.178 -27.612 0.887 1.00 52.75 317 GLU A O 1
ATOM 2397 N N . ARG A 1 318 ? 39.838 -25.737 -0.270 1.00 55.59 318 ARG A N 1
ATOM 2398 C CA . ARG A 1 318 ? 38.493 -26.142 -0.723 1.00 55.59 318 ARG A CA 1
ATOM 2399 C C . ARG A 1 318 ? 38.494 -27.228 -1.802 1.00 55.59 318 ARG A C 1
ATOM 2401 O O . ARG A 1 318 ? 37.425 -27.754 -2.107 1.00 55.59 318 ARG A O 1
ATOM 2408 N N . ARG A 1 319 ? 39.648 -27.520 -2.413 1.00 55.22 319 ARG A N 1
ATOM 2409 C CA . ARG A 1 319 ? 39.783 -28.569 -3.433 1.00 55.22 319 ARG A CA 1
ATOM 2410 C C . ARG A 1 319 ? 40.186 -29.904 -2.802 1.00 55.22 319 ARG A C 1
ATOM 2412 O O . ARG A 1 319 ? 39.606 -30.911 -3.177 1.00 55.22 319 ARG A O 1
ATOM 2419 N N . GLU A 1 320 ? 41.036 -29.887 -1.776 1.00 54.66 320 GLU A N 1
ATOM 2420 C CA . GLU A 1 320 ? 41.428 -31.095 -1.028 1.00 54.66 320 GLU A CA 1
ATOM 2421 C C . GLU A 1 320 ? 40.272 -31.660 -0.180 1.00 54.66 320 GLU A C 1
ATOM 2423 O O . GLU A 1 320 ? 40.049 -32.866 -0.171 1.00 54.66 320 GLU A O 1
ATOM 2428 N N . ALA A 1 321 ? 39.422 -30.811 0.414 1.00 54.34 321 ALA A N 1
ATOM 2429 C CA . ALA A 1 321 ? 38.251 -31.283 1.170 1.00 54.34 321 ALA A CA 1
ATOM 2430 C C . ALA A 1 321 ? 37.156 -31.950 0.307 1.00 54.34 321 ALA A C 1
ATOM 2432 O O . ALA A 1 321 ? 36.250 -32.582 0.845 1.00 54.34 321 ALA A O 1
ATOM 2433 N N . LYS A 1 322 ? 37.207 -31.802 -1.025 1.00 53.81 322 LYS A N 1
ATOM 2434 C CA . LYS A 1 322 ? 36.289 -32.490 -1.948 1.00 53.81 322 LYS A CA 1
ATOM 2435 C C . LYS A 1 322 ? 36.827 -33.825 -2.457 1.00 53.81 322 LYS A C 1
ATOM 2437 O O . LYS A 1 322 ? 36.031 -34.622 -2.931 1.00 53.81 322 LYS A O 1
ATOM 2442 N N . GLU A 1 323 ? 38.131 -34.058 -2.364 1.00 52.00 323 GLU A N 1
ATOM 2443 C CA . GLU A 1 323 ? 38.766 -35.284 -2.859 1.00 52.00 323 GLU A CA 1
ATOM 2444 C C . GLU A 1 323 ? 38.753 -36.392 -1.794 1.00 52.00 323 GLU A C 1
ATOM 2446 O O . GLU A 1 323 ? 38.602 -37.559 -2.128 1.00 52.00 323 GLU A O 1
ATOM 2451 N N . VAL A 1 324 ? 38.768 -36.028 -0.505 1.00 55.81 324 VAL A N 1
ATOM 2452 C CA . VAL A 1 324 ? 38.672 -36.987 0.616 1.00 55.81 324 VAL A CA 1
ATOM 2453 C C . VAL A 1 324 ? 37.256 -37.557 0.798 1.00 55.81 324 VAL A C 1
ATOM 2455 O O . VAL A 1 324 ? 37.094 -38.647 1.325 1.00 55.81 324 VAL A O 1
ATOM 2458 N N . ALA A 1 325 ? 36.212 -36.864 0.335 1.00 53.72 325 ALA A N 1
ATOM 2459 C CA . ALA A 1 325 ? 34.826 -37.323 0.497 1.00 53.72 325 ALA A CA 1
ATOM 2460 C C . ALA A 1 325 ? 34.365 -38.327 -0.579 1.00 53.72 325 ALA A C 1
ATOM 2462 O O . ALA A 1 325 ? 33.204 -38.723 -0.568 1.00 53.72 325 ALA A O 1
ATOM 2463 N N . GLN A 1 326 ? 35.233 -38.696 -1.527 1.00 47.72 326 GLN A N 1
ATOM 2464 C CA . GLN A 1 326 ? 34.870 -39.529 -2.679 1.00 47.72 326 GLN A CA 1
ATOM 2465 C C . GLN A 1 326 ? 35.583 -40.894 -2.700 1.00 47.72 326 GLN A C 1
ATOM 2467 O O . GLN A 1 326 ? 35.493 -41.607 -3.691 1.00 47.72 326 GLN A O 1
ATOM 2472 N N . THR A 1 327 ? 36.262 -41.270 -1.610 1.00 50.81 327 THR A N 1
ATOM 2473 C CA . THR A 1 327 ? 36.955 -42.566 -1.463 1.00 50.81 327 THR A CA 1
ATOM 2474 C C . THR A 1 327 ? 36.327 -43.514 -0.435 1.00 50.81 327 THR A C 1
ATOM 2476 O O . THR A 1 327 ? 36.900 -44.567 -0.195 1.00 50.81 327 THR A O 1
ATOM 2479 N N . ASP A 1 328 ? 35.170 -43.180 0.149 1.00 47.41 328 ASP A N 1
ATOM 2480 C CA . ASP A 1 328 ? 34.495 -44.015 1.167 1.00 47.41 328 ASP A CA 1
ATOM 2481 C C . ASP A 1 328 ? 33.182 -44.668 0.675 1.00 47.41 328 ASP A C 1
ATOM 2483 O O . ASP A 1 328 ? 32.399 -45.178 1.474 1.00 47.41 328 ASP A O 1
ATOM 2487 N N . GLU A 1 329 ? 32.938 -44.693 -0.637 1.00 51.31 329 GLU A N 1
ATOM 2488 C CA . GLU A 1 329 ? 31.868 -45.496 -1.248 1.00 51.31 329 GLU A CA 1
ATOM 2489 C C . GLU A 1 329 ? 32.444 -46.365 -2.375 1.00 51.31 329 GLU A C 1
ATOM 2491 O O . GLU A 1 329 ? 32.272 -46.043 -3.545 1.00 51.31 329 GLU A O 1
ATOM 2496 N N . ASP A 1 330 ? 33.158 -47.432 -2.003 1.00 48.31 330 ASP A N 1
ATOM 2497 C CA . ASP A 1 330 ? 33.364 -48.659 -2.798 1.00 48.31 330 ASP A CA 1
ATOM 2498 C C . ASP A 1 330 ? 33.723 -49.841 -1.874 1.00 48.31 330 ASP A C 1
ATOM 2500 O O . ASP A 1 330 ? 34.652 -49.699 -1.043 1.00 48.31 330 ASP A O 1
#

Sequence (330 aa):
MEERTEAEIPRRRMTWSEIRAEQKEKGAAKRSGRDAKRAEHVNAEESPLVVTLPDKLEQTLDGLLAPGEIVHVKLKGAFQQGLACTDTRVIILKRGYMTGQLFGRDVFQFPYANVAGAQVKWHLGTGYFELNAGGMQNTPKSYWANNRNGGNDATSAPNSISLNSKAQAAAFQQACTFIMARVGGVPQQHNQRGAGGGAPVSSADALDELAKATDLHDRGVLPDEQFEVIRRRLLAQLNQGPGPGGEPDAKGHSTTEGILSPQTTPSEHEPARQEQNDSVAAAGAAKGQELRKRWGISGSGLGMTIKSPIGPTARRERREAKEVAQTDED